Protein AF-A0A9X3JFE9-F1 (afdb_monomer_lite)

Radius of gyration: 25.6 Å; chains: 1; bounding box: 81×45×64 Å

InterPro domains:
  IPR018689 Immunity protein Imm33 domain [PF09951] (11-87)

Organism: NCBI:txid2999064

pLDDT: mean 71.19, std 22.58, range [22.12, 96.31]

Secondary structure (DSSP, 8-state):
---SSSS--EEEEEHHHHHS---EEEEEE---SSTTEEEEEEEETT--HHHHSSGGGEEEEEHHHHHHH-GGGGGTTTSPTT-EEEEEEETTEEEEEETTT-PBPPP-SSGGGS-TTSHHHHHH-TT-------S-------PPPPP------------------SSSTTSSTTSSS------TT------HHHHHHHHHHHHHHHHHHHHHHTTSSSS--HHHHHHHHHHHHHHHHHHHHHS---HHHHHHHHHHHHHHHH---HHHHHHHHHHHHHHTT-TT-HHHHHHHHHHHHHHHHHHTT-HHHHHHHHHHHHHHHH-

Structure (mmCIF, N/CA/C/O backbone):
data_AF-A0A9X3JFE9-F1
#
_entry.id   AF-A0A9X3JFE9-F1
#
loop_
_atom_site.group_PDB
_atom_site.id
_atom_site.type_symbol
_atom_site.label_atom_id
_atom_site.label_alt_id
_atom_site.label_comp_id
_atom_site.label_asym_id
_atom_site.label_entity_id
_atom_site.label_seq_id
_atom_site.pdbx_PDB_ins_code
_atom_site.Cartn_x
_atom_site.Cartn_y
_atom_site.Cartn_z
_atom_site.occupancy
_atom_site.B_iso_or_equiv
_atom_site.auth_seq_id
_atom_site.auth_comp_id
_atom_site.auth_asym_id
_atom_site.auth_atom_id
_atom_site.pdbx_PDB_model_num
ATOM 1 N N . MET A 1 1 ? 24.198 12.464 -9.943 1.00 39.88 1 MET A N 1
ATOM 2 C CA . MET A 1 1 ? 23.917 11.368 -10.889 1.00 39.88 1 MET A CA 1
ATOM 3 C C . MET A 1 1 ? 22.989 11.912 -11.959 1.00 39.88 1 MET A C 1
ATOM 5 O O . MET A 1 1 ? 22.135 12.716 -11.610 1.00 39.88 1 MET A O 1
ATOM 9 N N . GLU A 1 2 ? 23.208 11.582 -13.233 1.00 46.50 2 GLU A N 1
ATOM 10 C CA . GLU A 1 2 ? 22.216 11.855 -14.287 1.00 46.50 2 GLU A CA 1
ATOM 11 C C . GLU A 1 2 ? 21.021 10.912 -14.084 1.00 46.50 2 GLU A C 1
ATOM 13 O O . GLU A 1 2 ? 21.218 9.723 -13.844 1.00 46.50 2 GLU A O 1
ATOM 18 N N . GLU A 1 3 ? 19.795 11.436 -14.132 1.00 51.34 3 GLU A N 1
ATOM 19 C CA . GLU A 1 3 ? 18.574 10.627 -14.028 1.00 51.34 3 GLU A CA 1
ATOM 20 C C . GLU A 1 3 ? 18.377 9.801 -15.311 1.00 51.34 3 GLU A C 1
ATOM 22 O O . GLU A 1 3 ? 18.276 10.363 -16.402 1.00 51.34 3 GLU A O 1
ATOM 27 N N . LEU A 1 4 ? 18.303 8.468 -15.187 1.00 66.00 4 LEU A N 1
ATOM 28 C CA . LEU A 1 4 ? 18.052 7.545 -16.310 1.00 66.00 4 LEU A CA 1
ATOM 29 C C . LEU A 1 4 ? 16.647 7.724 -16.905 1.00 66.00 4 LEU A C 1
ATOM 31 O O . LEU A 1 4 ? 16.459 7.606 -18.115 1.00 66.00 4 LEU A O 1
ATOM 35 N N . ILE A 1 5 ? 15.664 8.014 -16.050 1.00 72.25 5 ILE A N 1
ATOM 36 C CA . ILE A 1 5 ? 14.271 8.288 -16.406 1.00 72.25 5 ILE A CA 1
ATOM 37 C C . ILE A 1 5 ? 13.815 9.484 -15.561 1.00 72.25 5 ILE A C 1
ATOM 39 O O . ILE A 1 5 ? 13.916 9.403 -14.339 1.00 72.25 5 ILE A O 1
ATOM 43 N N . PRO A 1 6 ? 13.311 10.580 -16.158 1.00 66.94 6 PRO A N 1
ATOM 44 C CA . PRO A 1 6 ? 12.843 11.730 -15.387 1.00 66.94 6 PRO A CA 1
ATOM 45 C C . PRO A 1 6 ? 11.607 11.377 -14.556 1.00 66.94 6 PRO A C 1
ATOM 47 O O . PRO A 1 6 ? 10.602 10.940 -15.118 1.00 66.94 6 PRO A O 1
ATOM 50 N N . ASN A 1 7 ? 11.661 11.616 -13.242 1.00 70.62 7 ASN A N 1
ATOM 51 C CA . ASN A 1 7 ? 10.567 11.355 -12.292 1.00 70.62 7 ASN A CA 1
ATOM 52 C C . ASN A 1 7 ? 9.924 9.958 -12.464 1.00 70.62 7 ASN A C 1
ATOM 54 O O . ASN A 1 7 ? 8.736 9.866 -12.785 1.00 70.62 7 ASN A O 1
ATOM 58 N N . PRO A 1 8 ? 10.671 8.860 -12.248 1.00 75.25 8 PRO A N 1
ATOM 59 C CA . PRO A 1 8 ? 10.186 7.504 -12.521 1.00 75.25 8 PRO A CA 1
ATOM 60 C C . PRO A 1 8 ? 9.101 7.038 -11.534 1.00 75.25 8 PRO A C 1
ATOM 62 O O . PRO A 1 8 ? 8.490 5.989 -11.727 1.00 75.25 8 PRO A O 1
ATOM 65 N N . GLY A 1 9 ? 8.859 7.811 -10.475 1.00 82.56 9 GLY A N 1
ATOM 66 C CA . GLY A 1 9 ? 7.990 7.434 -9.371 1.00 82.56 9 GLY A CA 1
ATOM 67 C C . GLY A 1 9 ? 8.669 6.455 -8.415 1.00 82.56 9 GLY A C 1
ATOM 68 O O . GLY A 1 9 ? 9.891 6.309 -8.379 1.00 82.56 9 GLY A O 1
ATOM 69 N N . ASN A 1 10 ? 7.839 5.792 -7.630 1.00 85.12 10 ASN A N 1
ATOM 70 C CA . ASN A 1 10 ? 8.195 4.842 -6.599 1.00 85.12 10 ASN A CA 1
ATOM 71 C C . ASN A 1 10 ? 7.812 3.422 -7.030 1.00 85.12 10 ASN A C 1
ATOM 73 O O . ASN A 1 10 ? 7.039 3.211 -7.969 1.00 85.12 10 ASN A O 1
ATOM 77 N N . CYS A 1 11 ? 8.351 2.433 -6.339 1.00 89.00 11 CYS A N 1
ATOM 78 C CA . CYS A 1 11 ? 8.035 1.021 -6.517 1.00 89.00 11 CYS A CA 1
ATOM 79 C C . CYS A 1 11 ? 8.059 0.319 -5.159 1.00 89.00 11 CYS A C 1
ATOM 81 O O . CYS A 1 11 ? 8.605 0.865 -4.201 1.00 89.00 11 CYS A O 1
ATOM 83 N N . LEU A 1 12 ? 7.505 -0.893 -5.076 1.00 88.88 12 LEU A N 1
ATOM 84 C CA . LEU A 1 12 ? 7.756 -1.745 -3.912 1.00 88.88 12 LEU A CA 1
ATOM 85 C C . LEU A 1 12 ? 8.926 -2.677 -4.214 1.00 88.88 12 LEU A C 1
ATOM 87 O O . LEU A 1 12 ? 8.902 -3.402 -5.204 1.00 88.88 12 LEU A O 1
ATOM 91 N N . ALA A 1 13 ? 9.914 -2.713 -3.337 1.00 90.12 13 ALA A N 1
ATOM 92 C CA . ALA A 1 13 ? 11.060 -3.604 -3.449 1.00 90.12 13 ALA A CA 1
ATOM 93 C C . ALA A 1 13 ? 11.250 -4.386 -2.155 1.00 90.12 13 ALA A C 1
ATOM 95 O O . ALA A 1 13 ? 10.970 -3.868 -1.072 1.00 90.12 13 ALA A O 1
ATOM 96 N N . SER A 1 14 ? 11.721 -5.628 -2.239 1.00 88.25 14 SER A N 1
ATOM 97 C CA . SER A 1 14 ? 11.989 -6.390 -1.025 1.00 88.25 14 SER A CA 1
ATOM 98 C C . SER A 1 14 ? 13.139 -5.782 -0.228 1.00 88.25 14 SER A C 1
ATOM 100 O O . SER A 1 14 ? 14.130 -5.303 -0.777 1.00 88.25 14 SER A O 1
ATOM 102 N N . ARG A 1 15 ? 13.055 -5.848 1.101 1.00 85.31 15 ARG A N 1
ATOM 103 C CA . ARG A 1 15 ? 14.128 -5.417 2.000 1.00 85.31 15 ARG A CA 1
ATOM 104 C C . ARG A 1 15 ? 15.432 -6.147 1.681 1.00 85.31 15 ARG A C 1
ATOM 106 O O . ARG A 1 15 ? 16.491 -5.543 1.736 1.00 85.31 15 ARG A O 1
ATOM 113 N N . LYS A 1 16 ? 15.361 -7.423 1.289 1.00 86.12 16 LYS A N 1
ATOM 114 C CA . LYS A 1 16 ? 16.541 -8.202 0.895 1.00 86.12 16 LYS A CA 1
ATOM 115 C C . LYS A 1 16 ? 17.239 -7.652 -0.342 1.00 86.12 16 LYS A C 1
ATOM 117 O O . LYS A 1 16 ? 18.460 -7.748 -0.432 1.00 86.12 16 LYS A O 1
ATOM 122 N N . LEU A 1 17 ? 16.482 -7.101 -1.290 1.00 88.25 17 LEU A N 1
ATOM 123 C CA . LEU A 1 17 ? 17.055 -6.421 -2.447 1.00 88.25 17 LEU A CA 1
ATOM 124 C C . LEU A 1 17 ? 17.793 -5.143 -2.022 1.00 88.25 17 LEU A C 1
ATOM 126 O O . LEU A 1 17 ? 18.845 -4.840 -2.569 1.00 88.25 17 LEU A O 1
ATOM 130 N N . LEU A 1 18 ? 17.256 -4.428 -1.032 1.00 85.44 18 LEU A N 1
ATOM 131 C CA . LEU A 1 18 ? 17.760 -3.122 -0.601 1.00 85.44 18 LEU A CA 1
ATOM 132 C C . LEU A 1 18 ? 18.918 -3.201 0.410 1.00 85.44 18 LEU A C 1
ATOM 134 O O . LEU A 1 18 ? 19.814 -2.366 0.374 1.00 85.44 18 LEU A O 1
ATOM 138 N N . GLU A 1 19 ? 18.902 -4.174 1.325 1.00 79.19 19 GLU A N 1
ATOM 139 C CA . GLU A 1 19 ? 19.768 -4.182 2.517 1.00 79.19 19 GLU A CA 1
ATOM 140 C C . GLU A 1 19 ? 20.765 -5.355 2.578 1.00 79.19 19 GLU A C 1
ATOM 142 O O . GLU A 1 19 ? 21.754 -5.267 3.302 1.00 79.19 19 GLU A O 1
ATOM 147 N N . GLU A 1 20 ? 20.540 -6.462 1.856 1.00 66.88 20 GLU A N 1
ATOM 148 C CA . GLU A 1 20 ? 21.296 -7.718 2.046 1.00 66.88 20 GLU A CA 1
ATOM 149 C C . GLU A 1 20 ? 22.220 -8.088 0.868 1.00 66.88 20 GLU A C 1
ATOM 151 O O . GLU A 1 20 ? 22.472 -9.274 0.647 1.00 66.88 20 GLU A O 1
ATOM 156 N N . ASP A 1 21 ? 22.709 -7.124 0.077 1.00 69.50 21 ASP A N 1
ATOM 157 C CA . ASP A 1 21 ? 23.426 -7.372 -1.194 1.00 69.50 21 ASP A CA 1
ATOM 158 C C . ASP A 1 21 ? 22.643 -8.327 -2.122 1.00 69.50 21 ASP A C 1
ATOM 160 O O . ASP A 1 21 ? 23.200 -9.249 -2.727 1.00 69.50 21 ASP A O 1
ATOM 164 N N . GLY A 1 22 ? 21.313 -8.227 -2.125 1.00 69.94 22 GLY A N 1
ATOM 165 C CA . GLY A 1 22 ? 20.453 -9.018 -2.998 1.00 69.94 22 GLY A CA 1
ATOM 166 C C . GLY A 1 22 ? 20.578 -8.588 -4.455 1.00 69.94 22 GLY A C 1
ATOM 167 O O . GLY A 1 22 ? 20.803 -7.414 -4.745 1.00 69.94 22 GLY A O 1
ATOM 168 N N . HIS A 1 23 ? 20.400 -9.524 -5.383 1.00 86.06 23 HIS A N 1
ATOM 169 C CA . HIS A 1 23 ? 20.280 -9.197 -6.803 1.00 86.06 23 HIS A CA 1
ATOM 170 C C . HIS A 1 23 ? 18.825 -9.305 -7.231 1.00 86.06 23 HIS A C 1
ATOM 172 O O . HIS A 1 23 ? 18.100 -10.154 -6.725 1.00 86.06 23 HIS A O 1
ATOM 178 N N . ILE A 1 24 ? 18.389 -8.469 -8.177 1.00 90.44 24 ILE A N 1
ATOM 179 C CA . ILE A 1 24 ? 17.041 -8.605 -8.740 1.00 90.44 24 ILE A CA 1
ATOM 180 C C . ILE A 1 24 ? 16.903 -10.010 -9.325 1.00 90.44 24 ILE A C 1
ATOM 182 O O . ILE A 1 24 ? 17.741 -10.434 -10.115 1.00 90.44 24 ILE A O 1
ATOM 186 N N . LEU A 1 25 ? 15.834 -10.706 -8.949 1.00 85.19 25 LEU A N 1
ATOM 187 C CA . LEU A 1 25 ? 15.426 -11.970 -9.561 1.00 85.19 25 LEU A CA 1
ATOM 188 C C . LEU A 1 25 ? 14.097 -11.819 -10.286 1.00 85.19 25 LEU A C 1
ATOM 190 O O . LEU A 1 25 ? 13.918 -12.390 -11.356 1.00 85.19 25 LEU A O 1
ATOM 194 N N . TRP A 1 26 ? 13.170 -11.055 -9.716 1.00 87.75 26 TRP A N 1
ATOM 195 C CA . TRP A 1 26 ? 11.808 -10.955 -10.221 1.00 87.75 26 TRP A CA 1
ATOM 196 C C . TRP A 1 26 ? 11.377 -9.493 -10.258 1.00 87.75 26 TRP A C 1
ATOM 198 O O . TRP A 1 26 ? 11.525 -8.775 -9.269 1.00 87.75 26 TRP A O 1
ATOM 208 N N . ALA A 1 27 ? 10.848 -9.061 -11.399 1.00 94.25 27 ALA A N 1
ATOM 209 C CA . ALA A 1 27 ? 10.200 -7.775 -11.577 1.00 94.25 27 ALA A CA 1
ATOM 210 C C . ALA A 1 27 ? 8.815 -7.968 -12.201 1.00 94.25 27 ALA A C 1
ATOM 212 O O . ALA A 1 27 ? 8.707 -8.536 -13.285 1.00 94.25 27 ALA A O 1
ATOM 213 N N . TRP A 1 28 ? 7.760 -7.456 -11.571 1.00 93.50 28 TRP A N 1
ATOM 214 C CA . TRP A 1 28 ? 6.430 -7.420 -12.188 1.00 93.50 28 TRP A CA 1
ATOM 215 C C . TRP A 1 28 ? 5.790 -6.049 -12.033 1.00 93.50 28 TRP A C 1
ATOM 217 O O . TRP A 1 28 ? 6.170 -5.253 -11.170 1.00 93.50 28 TRP A O 1
ATOM 227 N N . ARG A 1 29 ? 4.821 -5.762 -12.901 1.00 92.88 29 ARG A N 1
ATOM 228 C CA . ARG A 1 29 ? 4.089 -4.502 -12.911 1.00 92.88 29 ARG A CA 1
ATOM 229 C C . ARG A 1 29 ? 2.613 -4.744 -12.674 1.00 92.88 29 ARG A C 1
ATOM 231 O O . ARG A 1 29 ? 1.909 -5.271 -13.532 1.00 92.88 29 ARG A O 1
ATOM 238 N N . GLU A 1 30 ? 2.124 -4.287 -11.535 1.00 81.19 30 GLU A N 1
ATOM 239 C CA . GLU A 1 30 ? 0.705 -4.297 -11.202 1.00 81.19 30 GLU A CA 1
ATOM 240 C C . GLU A 1 30 ? 0.088 -2.906 -11.357 1.00 81.19 30 GLU A C 1
ATOM 242 O O . GLU A 1 30 ? 0.750 -1.931 -11.726 1.00 81.19 30 GLU A O 1
ATOM 247 N N . LYS A 1 31 ? -1.222 -2.813 -11.124 1.00 75.31 31 LYS A N 1
ATOM 248 C CA . LYS A 1 31 ? -1.900 -1.521 -11.103 1.00 75.31 31 LYS A CA 1
ATOM 249 C C . LYS A 1 31 ? -1.289 -0.673 -9.974 1.00 75.31 31 LYS A C 1
ATOM 251 O O . LYS A 1 31 ? -1.287 -1.145 -8.838 1.00 75.31 31 LYS A O 1
ATOM 256 N N . PRO A 1 32 ? -0.809 0.552 -10.259 1.00 69.38 32 PRO A N 1
ATOM 257 C CA . PRO A 1 32 ? -0.332 1.468 -9.233 1.00 69.38 32 PRO A CA 1
ATOM 258 C C . PRO A 1 32 ? -1.294 1.594 -8.054 1.00 69.38 32 PRO A C 1
ATOM 260 O O . PRO A 1 32 ? -2.500 1.762 -8.254 1.00 69.38 32 PRO A O 1
ATOM 263 N N . LEU A 1 33 ? -0.752 1.548 -6.839 1.00 58.66 33 LEU A N 1
ATOM 264 C CA . LEU A 1 33 ? -1.509 1.737 -5.601 1.00 58.66 33 LEU A CA 1
ATOM 265 C C . LEU A 1 33 ? -1.795 3.220 -5.326 1.00 58.66 33 LEU A C 1
ATOM 267 O O . LEU A 1 33 ? -2.793 3.543 -4.689 1.00 58.66 33 LEU A O 1
ATOM 271 N N . MET A 1 34 ? -0.934 4.109 -5.828 1.00 55.84 34 MET A N 1
ATOM 272 C CA . MET A 1 34 ? -0.981 5.563 -5.641 1.00 55.84 34 MET A CA 1
ATOM 273 C C . MET A 1 34 ? -0.360 6.284 -6.851 1.00 55.84 34 MET A C 1
ATOM 275 O O . MET A 1 34 ? 0.377 5.655 -7.607 1.00 55.84 34 MET A O 1
ATOM 279 N N . PRO A 1 35 ? -0.598 7.593 -7.066 1.00 60.00 35 PRO A N 1
ATOM 280 C CA . PRO A 1 35 ? -0.051 8.318 -8.221 1.00 60.00 35 PRO A CA 1
ATOM 281 C C . PRO A 1 35 ? 1.477 8.329 -8.304 1.00 60.00 35 PRO A C 1
ATOM 283 O O . PRO A 1 35 ? 2.032 8.422 -9.395 1.00 60.00 35 PRO A O 1
ATOM 286 N N . SER A 1 36 ? 2.152 8.265 -7.153 1.00 66.94 36 SER A N 1
ATOM 287 C CA . SER A 1 36 ? 3.609 8.176 -7.100 1.00 66.94 36 SER A CA 1
ATOM 288 C C . SER A 1 36 ? 4.111 6.757 -7.356 1.00 66.94 36 SER A C 1
ATOM 290 O O . SER A 1 36 ? 5.275 6.601 -7.687 1.00 66.94 36 SER A O 1
ATOM 292 N N . ASP A 1 37 ? 3.266 5.731 -7.243 1.00 75.06 37 ASP A N 1
ATOM 293 C CA . ASP A 1 37 ? 3.625 4.345 -7.513 1.00 75.06 37 ASP A CA 1
ATOM 294 C C . ASP A 1 37 ? 3.630 4.097 -9.027 1.00 75.06 37 ASP A C 1
ATOM 296 O O . ASP A 1 37 ? 2.656 4.313 -9.742 1.00 75.06 37 ASP A O 1
ATOM 300 N N . SER A 1 38 ? 4.753 3.619 -9.535 1.00 81.88 38 SER A N 1
ATOM 301 C CA . SER A 1 38 ? 4.917 3.238 -10.937 1.00 81.88 38 SER A CA 1
ATOM 302 C C . SER A 1 38 ? 4.179 1.941 -11.296 1.00 81.88 38 SER A C 1
ATOM 304 O O . SER A 1 38 ? 4.023 1.623 -12.483 1.00 81.88 38 SER A O 1
ATOM 306 N N . GLY A 1 39 ? 3.746 1.184 -10.283 1.00 84.69 39 GLY A N 1
ATOM 307 C CA . GLY A 1 39 ? 3.208 -0.167 -10.382 1.00 84.69 39 GLY A CA 1
ATOM 308 C C . GLY A 1 39 ? 4.287 -1.250 -10.371 1.00 84.69 39 GLY A C 1
ATOM 309 O O . GLY A 1 39 ? 3.948 -2.428 -10.316 1.00 84.69 39 GLY A O 1
ATOM 310 N N . TRP A 1 40 ? 5.574 -0.887 -10.419 1.00 95.50 40 TRP A N 1
ATOM 311 C CA . TRP A 1 40 ? 6.668 -1.858 -10.413 1.00 95.50 40 TRP A CA 1
ATOM 312 C C . TRP A 1 40 ? 6.897 -2.467 -9.035 1.00 95.50 40 TRP A C 1
ATOM 314 O O . TRP A 1 40 ? 6.794 -1.796 -8.002 1.00 95.50 40 TRP A O 1
ATOM 324 N N . ARG A 1 41 ? 7.232 -3.752 -9.039 1.00 93.62 41 ARG A N 1
ATOM 325 C CA . ARG A 1 41 ? 7.546 -4.559 -7.868 1.00 93.62 41 ARG A CA 1
ATOM 326 C C . ARG A 1 41 ? 8.820 -5.342 -8.129 1.00 93.62 41 ARG A C 1
ATOM 328 O O . ARG A 1 41 ? 8.970 -5.872 -9.226 1.00 93.62 41 ARG A O 1
ATOM 335 N N . PHE A 1 42 ? 9.705 -5.421 -7.140 1.00 93.19 42 PHE A N 1
ATOM 336 C CA . PHE A 1 42 ? 10.994 -6.096 -7.278 1.00 93.19 42 PHE A CA 1
ATOM 337 C C . PHE A 1 42 ? 11.272 -7.033 -6.106 1.00 93.19 42 PHE A C 1
ATOM 339 O O . PHE A 1 42 ? 11.143 -6.640 -4.945 1.00 93.19 42 PHE A O 1
ATOM 346 N N . LEU A 1 43 ? 11.702 -8.254 -6.417 1.00 88.25 43 LEU A N 1
ATOM 347 C CA . LEU A 1 43 ? 12.196 -9.225 -5.444 1.00 88.25 43 LEU A CA 1
ATOM 348 C C . LEU A 1 43 ? 13.647 -9.598 -5.729 1.00 88.25 43 LEU A C 1
ATOM 350 O O . LEU A 1 43 ? 14.123 -9.563 -6.869 1.00 88.25 43 LEU A O 1
ATOM 354 N N . SER A 1 44 ? 14.318 -9.982 -4.654 1.00 89.00 44 SER A N 1
ATOM 355 C CA . SER A 1 44 ? 15.693 -10.449 -4.624 1.00 89.00 44 SER A CA 1
ATOM 356 C C . SER A 1 44 ? 15.785 -11.943 -4.940 1.00 89.00 44 SER A C 1
ATOM 358 O O . SER A 1 44 ? 14.875 -12.714 -4.647 1.00 89.00 44 SER A O 1
ATOM 360 N N . ASP A 1 45 ? 16.927 -12.386 -5.451 1.00 79.69 45 ASP A N 1
ATOM 361 C CA . ASP A 1 45 ? 17.303 -13.799 -5.567 1.00 79.69 45 ASP A CA 1
ATOM 362 C C . ASP A 1 45 ? 17.416 -14.521 -4.216 1.00 79.69 45 ASP A C 1
ATOM 364 O O . ASP A 1 45 ? 17.348 -15.748 -4.138 1.00 79.69 45 ASP A O 1
ATOM 368 N N . LYS A 1 46 ? 17.551 -13.754 -3.134 1.00 81.19 46 LYS A N 1
ATOM 369 C CA . LYS A 1 46 ? 17.543 -14.244 -1.751 1.00 81.19 46 LYS A CA 1
ATOM 370 C C . LYS A 1 46 ? 16.136 -14.359 -1.173 1.00 81.19 46 LYS A C 1
ATOM 372 O O . LYS A 1 46 ? 15.982 -14.814 -0.031 1.00 81.19 46 LYS A O 1
ATOM 377 N N . ASP A 1 47 ? 15.116 -13.910 -1.899 1.00 77.31 47 ASP A N 1
ATOM 378 C CA . ASP A 1 47 ? 13.736 -14.073 -1.481 1.00 77.31 47 ASP A CA 1
ATOM 379 C C . ASP A 1 47 ? 13.244 -15.509 -1.705 1.00 77.31 47 ASP A C 1
ATOM 381 O O . ASP A 1 47 ? 13.592 -16.194 -2.658 1.00 77.31 47 ASP A O 1
ATOM 385 N N . THR A 1 48 ? 12.436 -15.983 -0.767 1.00 65.12 48 THR A N 1
ATOM 386 C CA . THR A 1 48 ? 11.785 -17.295 -0.767 1.00 65.12 48 THR A CA 1
ATOM 387 C C . THR A 1 48 ? 10.321 -17.088 -0.419 1.00 65.12 48 THR A C 1
ATOM 389 O O . THR A 1 48 ? 9.987 -16.086 0.212 1.00 65.12 48 THR A O 1
ATOM 392 N N . ASP A 1 49 ? 9.450 -18.051 -0.708 1.00 56.38 49 ASP A N 1
ATOM 393 C CA . ASP A 1 49 ? 8.025 -17.957 -0.348 1.00 56.38 49 ASP A CA 1
ATOM 394 C C . ASP A 1 49 ? 7.811 -17.678 1.154 1.00 56.38 49 ASP A C 1
ATOM 396 O O . ASP A 1 49 ? 6.924 -16.924 1.549 1.00 56.38 49 ASP A O 1
ATOM 400 N N . LEU A 1 50 ? 8.698 -18.201 2.012 1.00 46.72 50 LEU A N 1
ATOM 401 C CA . LEU A 1 50 ? 8.703 -17.951 3.459 1.00 46.72 50 LEU A CA 1
ATOM 402 C C . LEU A 1 50 ? 9.201 -16.548 3.839 1.00 46.72 50 LEU A C 1
ATOM 404 O O . LEU A 1 50 ? 8.982 -16.094 4.966 1.00 46.72 50 LEU A O 1
ATOM 408 N N . THR A 1 51 ? 9.901 -15.867 2.928 1.00 49.84 51 THR A N 1
ATOM 409 C CA . THR A 1 51 ? 10.412 -14.510 3.123 1.00 49.84 51 THR A CA 1
ATOM 410 C C . THR A 1 51 ? 9.723 -13.409 2.343 1.00 49.84 51 THR A C 1
ATOM 412 O O . THR A 1 51 ? 9.998 -12.255 2.644 1.00 49.84 51 THR A O 1
ATOM 415 N N . ILE A 1 52 ? 8.805 -13.738 1.442 1.00 53.16 52 ILE A N 1
ATOM 416 C CA . ILE A 1 52 ? 8.011 -12.770 0.671 1.00 53.16 52 ILE A CA 1
ATOM 417 C C . ILE A 1 52 ? 6.683 -12.432 1.391 1.00 53.16 52 ILE A C 1
ATOM 419 O O . ILE A 1 52 ? 6.047 -11.430 1.082 1.00 53.16 52 ILE A O 1
ATOM 423 N N . LEU A 1 53 ? 6.275 -13.223 2.398 1.00 48.03 53 LEU A N 1
ATOM 424 C CA . LEU A 1 53 ? 4.922 -13.183 2.985 1.00 48.03 53 LEU A CA 1
ATOM 425 C C . LEU A 1 53 ? 4.761 -12.536 4.386 1.00 48.03 53 LEU A C 1
ATOM 427 O O . LEU A 1 53 ? 3.872 -12.919 5.146 1.00 48.03 53 LEU A O 1
ATOM 431 N N . PRO A 1 54 ? 5.582 -11.547 4.777 1.00 46.38 54 PRO A N 1
ATOM 432 C CA . PRO A 1 54 ? 5.036 -10.414 5.548 1.00 46.38 54 PRO A CA 1
ATOM 433 C C . PRO A 1 54 ? 5.156 -9.071 4.825 1.00 46.38 54 PRO A C 1
ATOM 435 O O . PRO A 1 54 ? 6.190 -8.754 4.240 1.00 46.38 54 PRO A O 1
ATOM 438 N N . GLU A 1 55 ? 4.152 -8.217 5.019 1.00 46.88 55 GLU A N 1
ATOM 439 C CA . GLU A 1 55 ? 4.141 -6.803 4.623 1.00 46.88 55 GLU A CA 1
ATOM 440 C C . GLU A 1 55 ? 5.336 -5.983 5.130 1.00 46.88 55 GLU A C 1
ATOM 442 O O . GLU A 1 55 ? 5.691 -4.965 4.546 1.00 46.88 55 GLU A O 1
ATOM 447 N N . GLU A 1 56 ? 5.986 -6.450 6.193 1.00 48.56 56 GLU A N 1
ATOM 448 C CA . GLU A 1 56 ? 7.182 -5.837 6.762 1.00 48.56 56 GLU A CA 1
ATOM 449 C C . GLU A 1 56 ? 8.417 -5.963 5.869 1.00 48.56 56 GLU A C 1
ATOM 451 O O . GLU A 1 56 ? 9.458 -5.429 6.240 1.00 48.56 56 GLU A O 1
ATOM 456 N N . ARG A 1 57 ? 8.359 -6.685 4.743 1.00 68.62 57 ARG A N 1
ATOM 457 C CA . ARG A 1 57 ? 9.537 -6.994 3.916 1.00 68.62 57 ARG A CA 1
ATOM 458 C C . ARG A 1 57 ? 9.519 -6.372 2.530 1.00 68.62 57 ARG A C 1
ATOM 460 O O . ARG A 1 57 ? 10.514 -6.527 1.841 1.00 68.62 57 ARG A O 1
ATOM 467 N N . MET A 1 58 ? 8.467 -5.651 2.146 1.00 78.94 58 MET A N 1
ATOM 468 C CA . MET A 1 58 ? 8.435 -4.841 0.924 1.00 78.94 58 MET A CA 1
ATOM 469 C C . MET A 1 58 ? 8.416 -3.362 1.309 1.00 78.94 58 MET A C 1
ATOM 471 O O . MET A 1 58 ? 7.599 -2.941 2.125 1.00 78.94 58 MET A O 1
ATOM 475 N N . LEU A 1 59 ? 9.315 -2.572 0.736 1.00 83.50 59 LEU A N 1
ATOM 476 C CA . LEU A 1 59 ? 9.484 -1.154 1.023 1.00 83.50 59 LEU A CA 1
ATOM 477 C C . LEU A 1 59 ? 9.130 -0.337 -0.213 1.00 83.50 59 LEU A C 1
ATOM 479 O O . LEU A 1 59 ? 9.537 -0.679 -1.321 1.00 83.50 59 LEU A O 1
ATOM 483 N N . MET A 1 60 ? 8.374 0.742 -0.010 1.00 80.88 60 MET A N 1
ATOM 484 C CA . MET A 1 60 ? 8.181 1.751 -1.045 1.00 80.88 60 MET A CA 1
ATOM 485 C C . MET A 1 60 ? 9.459 2.578 -1.149 1.00 80.88 60 MET A C 1
ATOM 487 O O . MET A 1 60 ? 9.826 3.252 -0.188 1.00 80.88 60 MET A O 1
ATOM 491 N N . VAL A 1 61 ? 10.114 2.517 -2.300 1.00 84.75 61 VAL A N 1
ATOM 492 C CA . VAL A 1 61 ? 11.375 3.216 -2.574 1.00 84.75 61 VAL A CA 1
ATOM 493 C C . VAL A 1 61 ? 11.308 3.926 -3.912 1.00 84.75 61 VAL A C 1
ATOM 495 O O . VAL A 1 61 ? 10.488 3.582 -4.772 1.00 84.75 61 VAL A O 1
ATOM 498 N N . SER A 1 62 ? 12.181 4.911 -4.102 1.00 86.44 62 SER A N 1
ATOM 499 C CA . SER A 1 62 ? 12.318 5.558 -5.401 1.00 86.44 62 SER A CA 1
ATOM 500 C C . SER A 1 62 ? 12.807 4.544 -6.431 1.00 86.44 62 SER A C 1
ATOM 502 O O . SER A 1 62 ? 13.743 3.788 -6.174 1.00 86.44 62 SER A O 1
ATOM 504 N N . LEU A 1 63 ? 12.237 4.549 -7.638 1.00 88.00 63 LEU A N 1
ATOM 505 C CA . LEU A 1 63 ? 12.758 3.718 -8.730 1.00 88.00 63 LEU A CA 1
ATOM 506 C C . LEU A 1 63 ? 14.217 4.046 -9.073 1.00 88.00 63 LEU A C 1
ATOM 508 O O . LEU A 1 63 ? 14.925 3.180 -9.578 1.00 88.00 63 LEU A O 1
ATOM 512 N N . ASN A 1 64 ? 14.684 5.259 -8.756 1.00 86.44 64 ASN A N 1
ATOM 513 C CA . ASN A 1 64 ? 16.095 5.611 -8.898 1.00 86.44 64 ASN A CA 1
ATOM 514 C C . ASN A 1 64 ? 17.002 4.736 -8.021 1.00 86.44 64 ASN A C 1
ATOM 516 O O . ASN A 1 64 ? 18.069 4.351 -8.484 1.00 86.44 64 ASN A O 1
ATOM 520 N N . GLU A 1 65 ? 16.568 4.350 -6.817 1.00 87.19 65 GLU A N 1
ATOM 521 C CA . GLU A 1 65 ? 17.332 3.433 -5.955 1.00 87.19 65 GLU A CA 1
ATOM 522 C C . GLU A 1 65 ? 17.459 2.051 -6.609 1.00 87.19 65 GLU A C 1
ATOM 524 O O . GLU A 1 65 ? 18.516 1.427 -6.581 1.00 87.19 65 GLU A O 1
ATOM 529 N N . ILE A 1 66 ? 16.409 1.596 -7.296 1.00 93.50 66 ILE A N 1
ATOM 530 C CA . ILE A 1 66 ? 16.452 0.338 -8.047 1.00 93.50 66 ILE A CA 1
ATOM 531 C C . ILE A 1 66 ? 17.359 0.449 -9.275 1.00 93.50 66 ILE A C 1
ATOM 533 O O . ILE A 1 66 ? 18.081 -0.497 -9.583 1.00 93.50 66 ILE A O 1
ATOM 537 N N . PHE A 1 67 ? 17.374 1.595 -9.960 1.00 90.62 67 PHE A N 1
ATOM 538 C CA . PHE A 1 67 ? 18.300 1.830 -11.071 1.00 90.62 67 PHE A CA 1
ATOM 539 C C . PHE A 1 67 ? 19.764 1.859 -10.624 1.00 90.62 67 PHE A C 1
ATOM 541 O O . PHE A 1 67 ? 20.637 1.472 -11.398 1.00 90.62 67 PHE A O 1
ATOM 548 N N . GLU A 1 68 ? 20.037 2.304 -9.397 1.00 89.00 68 GLU A N 1
ATOM 549 C CA . GLU A 1 68 ? 21.373 2.239 -8.799 1.00 89.00 68 GLU A CA 1
ATOM 550 C C . GLU A 1 68 ? 21.791 0.791 -8.500 1.00 89.00 68 GLU A C 1
ATOM 552 O O . GLU A 1 68 ? 22.948 0.437 -8.732 1.00 89.00 68 GLU A O 1
ATOM 557 N N . ILE A 1 69 ? 20.854 -0.060 -8.060 1.00 89.62 69 ILE A N 1
ATOM 558 C CA . ILE A 1 69 ? 21.094 -1.494 -7.819 1.00 89.62 69 ILE A CA 1
ATOM 559 C C . ILE A 1 69 ? 21.300 -2.259 -9.136 1.00 89.62 69 ILE A C 1
ATOM 561 O O . ILE A 1 69 ? 22.258 -3.021 -9.272 1.00 89.62 69 ILE A O 1
ATOM 565 N N . GLU A 1 70 ? 20.413 -2.074 -10.118 1.00 91.50 70 GLU A N 1
ATOM 566 C CA . GLU A 1 70 ? 20.499 -2.720 -11.431 1.00 91.50 70 GLU A CA 1
ATOM 567 C C . GLU A 1 70 ? 19.975 -1.793 -12.550 1.00 91.50 70 GLU A C 1
ATOM 569 O O . GLU A 1 70 ? 18.765 -1.709 -12.797 1.00 91.50 70 GLU A O 1
ATOM 574 N N . PRO A 1 71 ? 20.879 -1.125 -13.296 1.00 91.12 71 PRO A N 1
ATOM 575 C CA . PRO A 1 71 ? 20.510 -0.171 -14.344 1.00 91.12 71 PRO A CA 1
ATOM 576 C C . PRO A 1 71 ? 19.658 -0.754 -15.479 1.00 91.12 71 PRO A C 1
ATOM 578 O O . PRO A 1 71 ? 18.941 -0.007 -16.150 1.00 91.12 71 PRO A O 1
ATOM 581 N N . MET A 1 72 ? 19.697 -2.074 -15.715 1.00 91.62 72 MET A N 1
ATOM 582 C CA . MET A 1 72 ? 18.899 -2.711 -16.771 1.00 91.62 72 MET A CA 1
ATOM 583 C C . MET A 1 72 ? 17.385 -2.575 -16.541 1.00 91.62 72 MET A C 1
ATOM 585 O O . MET A 1 72 ? 16.616 -2.641 -17.504 1.00 91.62 72 MET A O 1
ATOM 589 N N . VAL A 1 73 ? 16.950 -2.306 -15.303 1.00 94.56 73 VAL A N 1
ATOM 590 C CA . VAL A 1 73 ? 15.540 -2.050 -14.965 1.00 94.56 73 VAL A CA 1
ATOM 591 C C . VAL A 1 73 ? 14.969 -0.858 -15.743 1.00 94.56 73 VAL A C 1
ATOM 593 O O . VAL A 1 73 ? 13.799 -0.875 -16.131 1.00 94.56 73 VAL A O 1
ATOM 596 N N . ALA A 1 74 ? 15.789 0.143 -16.078 1.00 91.94 74 ALA A N 1
ATOM 597 C CA . ALA A 1 74 ? 15.351 1.269 -16.906 1.00 91.94 74 ALA A CA 1
ATOM 598 C C . ALA A 1 74 ? 14.821 0.814 -18.282 1.00 91.94 74 ALA A C 1
ATOM 600 O O . ALA A 1 74 ? 13.907 1.426 -18.833 1.00 91.94 74 ALA A O 1
ATOM 601 N N . GLY A 1 75 ? 15.346 -0.297 -18.813 1.00 92.44 75 GLY A N 1
ATOM 602 C CA . GLY A 1 75 ? 14.924 -0.871 -20.088 1.00 92.44 75 GLY A CA 1
ATOM 603 C C . GLY A 1 75 ? 13.581 -1.604 -20.044 1.00 92.44 75 GLY A C 1
ATOM 604 O O . GLY A 1 75 ? 12.976 -1.815 -21.092 1.00 92.44 75 GLY A O 1
ATOM 605 N N . ILE A 1 76 ? 13.086 -1.978 -18.862 1.00 94.75 76 ILE A N 1
ATOM 606 C CA . ILE A 1 76 ? 11.750 -2.577 -18.713 1.00 94.75 76 ILE A CA 1
ATOM 607 C C . ILE A 1 76 ? 10.707 -1.573 -18.225 1.00 94.75 76 ILE A C 1
ATOM 609 O O . ILE A 1 76 ? 9.521 -1.824 -18.391 1.00 94.75 76 ILE A O 1
ATOM 613 N N . TYR A 1 77 ? 11.109 -0.408 -17.707 1.00 93.31 77 TYR A N 1
ATOM 614 C CA . TYR A 1 77 ? 10.219 0.575 -17.074 1.00 93.31 77 TYR A CA 1
ATOM 615 C C . TYR A 1 77 ? 8.956 0.924 -17.882 1.00 93.31 77 TYR A C 1
ATOM 617 O O . TYR A 1 77 ? 7.874 1.108 -17.315 1.00 93.31 77 TYR A O 1
ATOM 625 N N . TRP A 1 78 ? 9.081 1.015 -19.207 1.00 87.25 78 TRP A N 1
ATOM 626 C CA . TRP A 1 78 ? 7.993 1.421 -20.097 1.00 87.25 78 TRP A CA 1
ATOM 627 C C . TRP A 1 78 ? 6.963 0.316 -20.372 1.00 87.25 78 TRP A C 1
ATOM 629 O O . TRP A 1 78 ? 5.884 0.618 -20.879 1.00 87.25 78 TRP A O 1
ATOM 639 N N . TYR A 1 79 ? 7.245 -0.940 -20.014 1.00 91.94 79 TYR A N 1
ATOM 640 C CA . TYR A 1 79 ? 6.335 -2.061 -20.253 1.00 91.94 79 TYR A CA 1
ATOM 641 C C . TYR A 1 79 ? 4.993 -1.902 -19.523 1.00 91.94 79 TYR A C 1
ATOM 643 O O . TYR A 1 79 ? 4.954 -1.357 -18.420 1.00 91.94 79 TYR A O 1
ATOM 651 N N . PRO A 1 80 ? 3.877 -2.355 -20.117 1.00 87.25 80 PRO A N 1
ATOM 652 C CA . PRO A 1 80 ? 2.542 -2.122 -19.573 1.00 87.25 80 PRO A CA 1
ATOM 653 C C . PRO A 1 80 ? 2.286 -2.859 -18.248 1.00 87.25 80 PRO A C 1
ATOM 655 O O . PRO A 1 80 ? 3.008 -3.775 -17.860 1.00 87.25 80 PRO A O 1
ATOM 658 N N . ILE A 1 81 ? 1.213 -2.457 -17.559 1.00 84.81 81 ILE A N 1
ATOM 659 C CA . ILE A 1 81 ? 0.664 -3.207 -16.419 1.00 84.81 81 ILE A CA 1
ATOM 660 C C . ILE A 1 81 ? 0.344 -4.639 -16.872 1.00 84.81 81 ILE A C 1
ATOM 662 O O . ILE A 1 81 ? -0.193 -4.836 -17.963 1.00 84.81 81 ILE A O 1
ATOM 666 N N . GLY A 1 82 ? 0.660 -5.613 -16.022 1.00 81.69 82 GLY A N 1
ATOM 667 C CA . GLY A 1 82 ? 0.618 -7.041 -16.328 1.00 81.69 82 GLY A CA 1
ATOM 668 C C . GLY A 1 82 ? 1.969 -7.610 -16.764 1.00 81.69 82 GLY A C 1
ATOM 669 O O . GLY A 1 82 ? 2.055 -8.806 -17.009 1.00 81.69 82 GLY A O 1
ATOM 670 N N . ALA A 1 83 ? 3.016 -6.783 -16.870 1.00 91.81 83 ALA A N 1
ATOM 671 C CA . ALA A 1 83 ? 4.371 -7.264 -17.109 1.00 91.81 83 ALA A CA 1
ATOM 672 C C . ALA A 1 83 ? 4.849 -8.153 -15.958 1.00 91.81 83 ALA A C 1
ATOM 674 O O . ALA A 1 83 ? 4.666 -7.799 -14.796 1.00 91.81 83 ALA A O 1
ATOM 675 N N . ASP A 1 84 ? 5.479 -9.274 -16.292 1.00 89.75 84 ASP A N 1
ATOM 676 C CA . ASP A 1 84 ? 5.945 -10.270 -15.334 1.00 89.75 84 ASP A CA 1
ATOM 677 C C . ASP A 1 84 ? 7.250 -10.906 -15.840 1.00 89.75 84 ASP A C 1
ATOM 679 O O . ASP A 1 84 ? 7.251 -11.660 -16.819 1.00 89.75 84 ASP A O 1
ATOM 683 N N . PHE A 1 85 ? 8.377 -10.543 -15.220 1.00 92.62 85 PHE A N 1
ATOM 684 C CA . PHE A 1 85 ? 9.719 -10.830 -15.722 1.00 92.62 85 PHE A CA 1
ATOM 685 C C . PHE A 1 85 ? 10.633 -11.446 -14.671 1.00 92.62 85 PHE A C 1
ATOM 687 O O . PHE A 1 85 ? 10.731 -10.953 -13.550 1.00 92.62 85 PHE A O 1
ATOM 694 N N . GLN A 1 86 ? 11.431 -12.426 -15.082 1.00 84.62 86 GLN A N 1
ATOM 695 C CA . GLN A 1 86 ? 12.594 -12.863 -14.315 1.00 84.62 86 GLN A CA 1
ATOM 696 C C . GLN A 1 86 ? 13.864 -12.192 -14.840 1.00 84.62 86 GLN A C 1
ATOM 698 O O . GLN A 1 86 ? 14.015 -11.960 -16.042 1.00 84.62 86 GLN A O 1
ATOM 703 N N . PHE A 1 87 ? 14.794 -11.890 -13.942 1.00 88.56 87 PHE A N 1
ATOM 704 C CA . PHE A 1 87 ? 16.109 -11.369 -14.276 1.00 88.56 87 PHE A CA 1
ATOM 705 C C . PHE A 1 87 ? 17.141 -12.491 -14.242 1.00 88.56 87 PHE A C 1
ATOM 707 O O . PHE A 1 87 ? 17.367 -13.134 -13.219 1.00 88.56 87 PHE A O 1
ATOM 714 N N . PHE A 1 88 ? 17.794 -12.711 -15.376 1.00 78.06 88 PHE A N 1
ATOM 715 C CA . PHE A 1 88 ? 18.886 -13.656 -15.496 1.00 78.06 88 PHE A CA 1
ATOM 716 C C . PHE A 1 88 ? 20.211 -12.905 -15.405 1.00 78.06 88 PHE A C 1
ATOM 718 O O . PHE A 1 88 ? 20.482 -12.029 -16.226 1.00 78.06 88 PHE A O 1
ATOM 725 N N . SER A 1 89 ? 21.048 -13.259 -14.427 1.00 74.94 89 SER A N 1
ATOM 726 C CA . SER A 1 89 ? 22.348 -12.625 -14.195 1.00 74.94 89 SER A CA 1
ATOM 727 C C . SER A 1 89 ? 23.467 -13.668 -14.177 1.00 74.94 89 SER A C 1
ATOM 729 O O . SER A 1 89 ? 23.687 -14.357 -13.183 1.00 74.94 89 SER A O 1
ATOM 731 N N . GLN A 1 90 ? 24.188 -13.791 -15.294 1.00 68.56 90 GLN A N 1
ATOM 732 C CA . GLN A 1 90 ? 25.501 -14.447 -15.354 1.00 68.56 90 GLN A CA 1
ATOM 733 C C . GLN A 1 90 ? 26.577 -13.417 -15.713 1.00 68.56 90 GLN A C 1
ATOM 735 O O . GLN A 1 90 ? 26.256 -12.390 -16.310 1.00 68.56 90 GLN A O 1
ATOM 740 N N . VAL A 1 91 ? 27.840 -13.712 -15.371 1.00 56.53 91 VAL A N 1
ATOM 741 C CA . VAL A 1 91 ? 29.002 -12.791 -15.407 1.00 56.53 91 VAL A CA 1
ATOM 742 C C . VAL A 1 91 ? 29.097 -11.948 -16.693 1.00 56.53 91 VAL A C 1
ATOM 744 O O . VAL A 1 91 ? 29.472 -10.786 -16.598 1.00 56.53 91 VAL A O 1
ATOM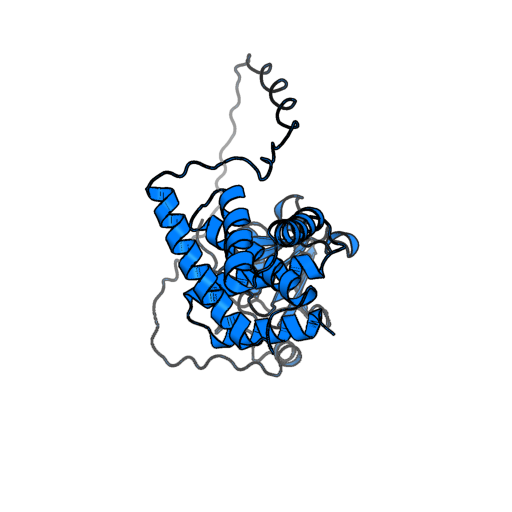 747 N N . ASP A 1 92 ? 28.648 -12.466 -17.846 1.00 70.12 92 ASP A N 1
ATOM 748 C CA . ASP A 1 92 ? 28.644 -11.754 -19.139 1.00 70.12 92 ASP A CA 1
ATOM 749 C C . ASP A 1 92 ? 27.291 -11.777 -19.883 1.00 70.12 92 ASP A C 1
ATOM 751 O O . ASP A 1 92 ? 27.209 -11.425 -21.061 1.00 70.12 92 ASP A O 1
ATOM 755 N N . ASN A 1 93 ? 26.210 -12.221 -19.236 1.00 79.94 93 ASN A N 1
ATOM 756 C CA . ASN A 1 93 ? 24.904 -12.362 -19.881 1.00 79.94 93 ASN A CA 1
ATOM 757 C C . ASN A 1 93 ? 23.773 -11.988 -18.921 1.00 79.94 93 ASN A C 1
ATOM 759 O O . ASN A 1 93 ? 23.140 -12.855 -18.316 1.00 79.94 93 ASN A O 1
ATOM 763 N N . LYS A 1 94 ? 23.529 -10.680 -18.807 1.00 87.94 94 LYS A N 1
ATOM 764 C CA . LYS A 1 94 ? 22.391 -10.117 -18.077 1.00 87.94 94 LYS A CA 1
ATOM 765 C C . LYS A 1 94 ? 21.235 -9.828 -19.026 1.00 87.94 94 LYS A C 1
ATOM 767 O O . LYS A 1 94 ? 21.439 -9.183 -20.056 1.00 87.94 94 LYS A O 1
ATOM 772 N N . HIS A 1 95 ? 20.043 -10.313 -18.705 1.00 91.25 95 HIS A N 1
ATOM 773 C CA . HIS A 1 95 ? 18.827 -9.995 -19.451 1.00 91.25 95 HIS A CA 1
ATOM 774 C C . HIS A 1 95 ? 17.570 -10.318 -18.644 1.00 91.25 95 HIS A C 1
ATOM 776 O O . HIS A 1 95 ? 17.595 -11.155 -17.746 1.00 91.25 95 HIS A O 1
ATOM 782 N N . PHE A 1 96 ? 16.462 -9.681 -19.011 1.00 93.12 96 PHE A N 1
ATOM 783 C CA . PHE A 1 96 ? 15.136 -10.080 -18.555 1.00 93.12 96 PHE A CA 1
ATOM 784 C C . PHE A 1 96 ? 14.539 -11.139 -19.485 1.00 93.12 96 PHE A C 1
ATOM 786 O O . PHE A 1 96 ? 14.786 -11.132 -20.698 1.00 93.12 96 PHE A O 1
ATOM 793 N N . VAL A 1 97 ? 13.731 -12.022 -18.910 1.00 82.00 97 VAL A N 1
ATOM 794 C CA . VAL A 1 97 ? 12.888 -12.988 -19.619 1.00 82.00 97 VAL A CA 1
ATOM 795 C C . VAL A 1 97 ? 11.456 -12.902 -19.105 1.00 82.00 97 VAL A C 1
ATOM 797 O O . VAL A 1 97 ? 11.241 -12.545 -17.948 1.00 82.00 97 VAL A O 1
ATOM 800 N N . TYR A 1 98 ? 10.478 -13.231 -19.944 1.00 80.56 98 TYR A N 1
ATOM 801 C CA . TYR A 1 98 ? 9.092 -13.388 -19.505 1.00 80.56 98 TYR A CA 1
ATOM 802 C C . TYR A 1 98 ? 8.984 -14.570 -18.539 1.00 80.56 98 TYR A C 1
ATOM 804 O O . TYR A 1 98 ? 9.540 -15.637 -18.798 1.00 80.56 98 TYR A O 1
ATOM 812 N N . ASN A 1 99 ? 8.297 -14.374 -17.415 1.00 79.56 99 ASN A N 1
ATOM 813 C CA . ASN A 1 99 ? 8.254 -15.340 -16.314 1.00 79.56 99 ASN A CA 1
ATOM 814 C C . ASN A 1 99 ? 7.634 -16.698 -16.708 1.00 79.56 99 ASN A C 1
ATOM 816 O O . ASN A 1 99 ? 8.033 -17.742 -16.200 1.00 79.56 99 ASN A O 1
ATOM 820 N N . ASP A 1 100 ? 6.668 -16.691 -17.622 1.00 71.06 100 ASP A N 1
ATOM 821 C CA . ASP A 1 100 ? 5.878 -17.857 -18.030 1.00 71.06 100 ASP A CA 1
ATOM 822 C C . ASP A 1 100 ? 6.502 -18.675 -19.177 1.00 71.06 100 ASP A C 1
ATOM 824 O O . ASP A 1 100 ? 6.354 -19.896 -19.238 1.00 71.06 100 ASP A O 1
ATOM 828 N N . SER A 1 101 ? 7.192 -18.002 -20.094 1.00 76.00 101 SER A N 1
ATOM 829 C CA . SER A 1 101 ? 7.682 -18.543 -21.368 1.00 76.00 101 SER A CA 1
ATOM 830 C C . SER A 1 101 ? 9.203 -18.601 -21.443 1.00 76.00 101 SER A C 1
ATOM 832 O O . SER A 1 101 ? 9.744 -19.330 -22.272 1.00 76.00 101 SER A O 1
ATOM 834 N N . PHE A 1 102 ? 9.899 -17.857 -20.578 1.00 77.88 102 PHE A N 1
ATOM 835 C CA . PHE A 1 102 ? 11.349 -17.645 -20.605 1.00 77.88 102 PHE A CA 1
ATOM 836 C C . PHE A 1 102 ? 11.872 -17.012 -21.905 1.00 77.88 102 PHE A C 1
ATOM 838 O O . PHE A 1 102 ? 13.084 -16.977 -22.136 1.00 77.88 102 PHE A O 1
ATOM 845 N N . ASP A 1 103 ? 10.983 -16.461 -22.734 1.00 85.00 103 ASP A N 1
ATOM 846 C CA . ASP A 1 103 ? 11.373 -15.683 -23.902 1.00 85.00 103 ASP A CA 1
ATOM 847 C C . ASP A 1 103 ? 12.116 -14.418 -23.465 1.00 85.00 103 ASP A C 1
ATOM 849 O O . ASP A 1 103 ? 11.780 -13.782 -22.464 1.00 85.00 103 ASP A O 1
ATOM 853 N N . LYS A 1 104 ? 13.138 -14.023 -24.226 1.00 89.62 104 LYS A N 1
ATOM 854 C CA . LYS A 1 104 ? 13.941 -12.842 -23.901 1.00 89.62 104 LYS A CA 1
ATOM 855 C C . LYS A 1 104 ? 13.120 -11.561 -24.062 1.00 89.62 104 LYS A C 1
ATOM 857 O O . LYS A 1 104 ? 12.524 -11.324 -25.110 1.00 89.62 104 LYS A O 1
ATOM 862 N N . VAL A 1 105 ? 13.164 -10.699 -23.049 1.00 94.50 105 VAL A N 1
ATOM 863 C CA . VAL A 1 105 ? 12.545 -9.369 -23.087 1.00 94.50 105 VAL A CA 1
ATOM 864 C C . VAL A 1 105 ? 13.452 -8.410 -23.858 1.00 94.50 105 VAL A C 1
ATOM 866 O O . VAL A 1 105 ? 14.630 -8.234 -23.536 1.00 94.50 105 VAL A O 1
ATOM 869 N N . GLU A 1 106 ? 12.901 -7.764 -24.883 1.00 95.06 106 GLU A N 1
ATOM 870 C CA . GLU A 1 106 ? 13.564 -6.673 -25.599 1.00 95.06 106 GLU A CA 1
ATOM 871 C C . GLU A 1 106 ? 13.429 -5.368 -24.795 1.00 95.06 106 GLU A C 1
ATOM 873 O O . GLU A 1 106 ? 12.323 -4.942 -24.464 1.00 95.06 106 GLU A O 1
ATOM 878 N N . LEU A 1 107 ? 14.545 -4.716 -24.464 1.00 92.69 107 LEU A N 1
ATOM 879 C CA . LEU A 1 107 ? 14.526 -3.488 -23.662 1.00 92.69 107 LEU A CA 1
ATOM 880 C C . LEU A 1 107 ? 14.007 -2.292 -24.474 1.00 92.69 107 LEU A C 1
ATOM 882 O O . LEU A 1 107 ? 14.394 -2.091 -25.625 1.00 92.69 107 LEU A O 1
ATOM 886 N N . ALA A 1 108 ? 13.187 -1.459 -23.842 1.00 86.81 108 ALA A N 1
ATOM 887 C CA . ALA A 1 108 ? 12.636 -0.235 -24.405 1.00 86.81 108 ALA A CA 1
ATOM 888 C C . ALA A 1 108 ? 13.305 0.995 -23.776 1.00 86.81 108 ALA A C 1
ATOM 890 O O . ALA A 1 108 ? 13.320 1.155 -22.559 1.00 86.81 108 ALA A O 1
ATOM 891 N N . SER A 1 109 ? 13.819 1.908 -24.602 1.00 81.88 109 SER A N 1
ATOM 892 C CA . SER A 1 109 ? 14.402 3.174 -24.127 1.00 81.88 109 SER A CA 1
ATOM 893 C C . SER A 1 109 ? 13.355 4.245 -23.798 1.00 81.88 109 SER A C 1
ATOM 895 O O . SER A 1 109 ? 13.651 5.218 -23.112 1.00 81.88 109 SER A O 1
ATOM 897 N N . SER A 1 110 ? 12.144 4.099 -24.332 1.00 78.00 110 SER A N 1
ATOM 898 C CA . SER A 1 110 ? 11.035 5.042 -24.192 1.00 78.00 110 SER A CA 1
ATOM 899 C C . SER A 1 110 ? 9.709 4.354 -24.524 1.00 78.00 110 SER A C 1
ATOM 901 O O . SER A 1 110 ? 9.688 3.278 -25.125 1.00 78.00 110 SER A O 1
ATOM 903 N N . LEU A 1 111 ? 8.591 4.985 -24.157 1.00 75.81 111 LEU A N 1
ATOM 904 C CA . LEU A 1 111 ? 7.241 4.460 -24.395 1.00 75.81 111 LEU A CA 1
ATOM 905 C C . LEU A 1 111 ? 6.949 4.184 -25.883 1.00 75.81 111 LEU A C 1
ATOM 907 O O . LEU A 1 111 ? 6.287 3.205 -26.209 1.00 75.81 111 LEU A O 1
ATOM 911 N N . ASP A 1 112 ? 7.465 5.016 -26.791 1.00 77.62 112 ASP A N 1
ATOM 912 C CA . ASP A 1 112 ? 7.347 4.862 -28.251 1.00 77.62 112 ASP A CA 1
ATOM 913 C C . ASP A 1 112 ? 8.293 3.800 -28.839 1.00 77.62 112 ASP A C 1
ATOM 915 O O . ASP A 1 112 ? 8.179 3.448 -30.012 1.00 77.62 112 ASP A O 1
ATOM 919 N N . ARG A 1 113 ? 9.225 3.282 -28.032 1.00 82.50 113 ARG A N 1
ATOM 920 C CA . ARG A 1 113 ? 10.225 2.275 -28.417 1.00 82.50 113 ARG A CA 1
ATOM 921 C C . ARG A 1 113 ? 9.958 0.904 -27.808 1.00 82.50 113 ARG A C 1
ATOM 923 O O . ARG A 1 113 ? 10.825 0.038 -27.858 1.00 82.50 113 ARG A O 1
ATOM 930 N N . ILE A 1 114 ? 8.768 0.695 -27.253 1.00 86.19 114 ILE A N 1
ATOM 931 C CA . ILE A 1 114 ? 8.313 -0.635 -26.852 1.00 86.19 114 ILE A CA 1
ATOM 932 C C . ILE A 1 114 ? 8.211 -1.517 -28.105 1.00 86.19 114 ILE A C 1
ATOM 934 O O . ILE A 1 114 ? 7.684 -1.049 -29.121 1.00 86.19 114 ILE A O 1
ATOM 938 N N . PRO A 1 115 ? 8.653 -2.787 -28.053 1.00 91.00 115 PRO A N 1
ATOM 939 C CA . PRO A 1 115 ? 8.634 -3.726 -29.179 1.00 91.00 115 PRO A CA 1
ATOM 940 C C . PRO A 1 115 ? 7.211 -4.234 -29.477 1.00 91.00 115 PRO A C 1
ATOM 942 O O . PRO A 1 115 ? 6.978 -5.427 -29.631 1.00 91.00 115 PRO A O 1
ATOM 945 N N . SER A 1 116 ? 6.234 -3.328 -29.566 1.00 87.25 116 SER A N 1
ATOM 946 C CA . SER A 1 116 ? 4.807 -3.644 -29.704 1.00 87.25 116 SER A CA 1
ATOM 947 C C . SER A 1 116 ? 4.453 -4.414 -30.979 1.00 87.25 116 SER A C 1
ATOM 949 O O . SER A 1 116 ? 3.391 -5.029 -31.047 1.00 87.25 116 SER A O 1
ATOM 951 N N . ASP A 1 117 ? 5.353 -4.427 -31.965 1.00 88.06 117 ASP A N 1
ATOM 952 C CA . ASP A 1 117 ? 5.220 -5.205 -33.192 1.00 88.06 117 ASP A CA 1
ATOM 953 C C . ASP A 1 117 ? 5.762 -6.639 -33.095 1.00 88.06 117 ASP A C 1
ATOM 955 O O . ASP A 1 117 ? 5.376 -7.468 -33.925 1.00 88.06 117 ASP A O 1
ATOM 959 N N . SER A 1 118 ? 6.591 -6.938 -32.089 1.00 92.94 118 SER A N 1
ATOM 960 C CA . SER A 1 118 ? 7.193 -8.256 -31.858 1.00 92.94 118 SER A CA 1
ATOM 961 C C . SER A 1 118 ? 6.121 -9.303 -31.550 1.00 92.94 118 SER A C 1
ATOM 963 O O . SER A 1 118 ? 5.177 -9.043 -30.799 1.00 92.94 118 SER A O 1
ATOM 965 N N . GLU A 1 119 ? 6.256 -10.500 -32.128 1.00 93.06 119 GLU A N 1
ATOM 966 C CA . GLU A 1 119 ? 5.332 -11.616 -31.877 1.00 93.06 119 GLU A CA 1
ATOM 967 C C . GLU A 1 119 ? 5.328 -12.008 -30.398 1.00 93.06 119 GLU A C 1
ATOM 969 O O . GLU A 1 119 ? 4.260 -12.213 -29.823 1.00 93.06 119 GLU A O 1
ATOM 974 N N . VAL A 1 120 ? 6.509 -12.006 -29.770 1.00 91.00 120 VAL A N 1
ATOM 975 C CA . VAL A 1 120 ? 6.678 -12.284 -28.339 1.00 91.00 120 VAL A CA 1
ATOM 976 C C . VAL A 1 120 ? 5.915 -11.251 -27.509 1.00 91.00 120 VAL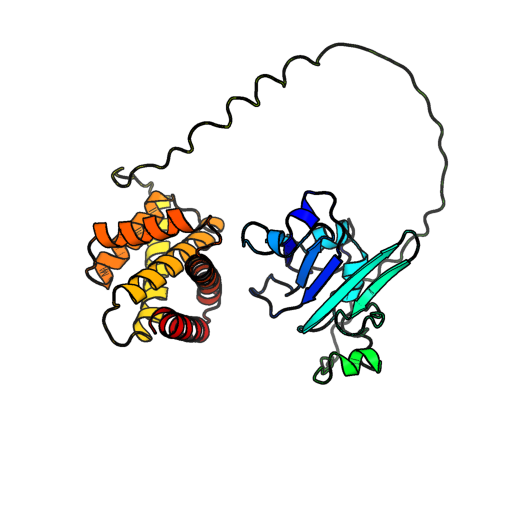 A C 1
ATOM 978 O O . VAL A 1 120 ? 5.104 -11.607 -26.661 1.00 91.00 120 VAL A O 1
ATOM 981 N N . PHE A 1 121 ? 6.089 -9.957 -27.796 1.00 92.50 121 PHE A N 1
ATOM 982 C CA . PHE A 1 121 ? 5.371 -8.904 -27.073 1.00 92.50 121 PHE A CA 1
ATOM 983 C C . PHE A 1 121 ? 3.850 -9.029 -27.233 1.00 92.50 121 PHE A C 1
ATOM 985 O O . PHE A 1 121 ? 3.105 -8.900 -26.264 1.00 92.50 121 PHE A O 1
ATOM 992 N N . LYS A 1 122 ? 3.371 -9.288 -28.455 1.00 93.31 122 LYS A N 1
ATOM 993 C CA . LYS A 1 122 ? 1.937 -9.438 -28.743 1.00 93.31 122 LYS A CA 1
ATOM 994 C C . LYS A 1 122 ? 1.322 -10.645 -28.040 1.00 93.31 122 LYS A C 1
ATOM 996 O O . LYS A 1 122 ? 0.156 -10.568 -27.659 1.00 93.31 122 LYS A O 1
ATOM 1001 N N . ALA A 1 123 ? 2.079 -11.730 -27.871 1.00 90.38 123 ALA A N 1
ATOM 1002 C CA . ALA A 1 123 ? 1.629 -12.903 -27.129 1.00 90.38 123 ALA A CA 1
ATOM 1003 C C . ALA A 1 123 ? 1.372 -12.571 -25.649 1.00 90.38 123 ALA A C 1
ATOM 1005 O O . ALA A 1 123 ? 0.337 -12.962 -25.112 1.00 90.38 123 ALA A O 1
ATOM 1006 N N . HIS A 1 124 ? 2.257 -11.781 -25.036 1.00 88.25 124 HIS A N 1
ATOM 1007 C CA . HIS A 1 124 ? 2.171 -11.386 -23.624 1.00 88.25 124 HIS A CA 1
ATOM 1008 C C . HIS A 1 124 ? 1.209 -10.227 -23.359 1.00 88.25 124 HIS A C 1
ATOM 1010 O O . HIS A 1 124 ? 0.564 -10.167 -22.314 1.00 88.25 124 HIS A O 1
ATOM 1016 N N . PHE A 1 125 ? 1.045 -9.320 -24.324 1.00 88.56 125 PHE A N 1
ATOM 1017 C CA . PHE A 1 125 ? 0.182 -8.145 -24.192 1.00 88.56 125 PHE A CA 1
ATOM 1018 C C . PHE A 1 125 ? -0.812 -8.003 -25.359 1.00 88.56 125 PHE A C 1
ATOM 1020 O O . PHE A 1 125 ? -0.831 -6.974 -26.041 1.00 88.56 125 PHE A O 1
ATOM 1027 N N . PRO A 1 126 ? -1.711 -8.981 -25.582 1.00 84.81 126 PRO A N 1
ATOM 1028 C CA . PRO A 1 126 ? -2.591 -9.011 -26.756 1.00 84.81 126 PRO A CA 1
ATOM 1029 C C . PRO A 1 126 ? -3.597 -7.852 -26.798 1.00 84.81 126 PRO A C 1
ATOM 1031 O O . PRO A 1 126 ? -4.116 -7.501 -27.857 1.00 84.81 126 PRO A O 1
ATOM 1034 N N . GLN A 1 127 ? -3.886 -7.249 -25.642 1.00 85.38 127 GLN A N 1
ATOM 1035 C CA . GLN A 1 127 ? -4.792 -6.106 -25.520 1.00 85.38 127 GLN A CA 1
ATOM 1036 C C . GLN A 1 127 ? -4.068 -4.754 -25.511 1.00 85.38 127 GLN A C 1
ATOM 1038 O O . GLN A 1 127 ? -4.727 -3.713 -25.428 1.00 85.38 127 GLN A O 1
ATOM 1043 N N . TYR A 1 128 ? -2.733 -4.744 -25.589 1.00 81.81 128 TYR A N 1
ATOM 1044 C CA . TYR A 1 128 ? -1.970 -3.506 -25.577 1.00 81.81 128 TYR A CA 1
ATOM 1045 C C . TYR A 1 128 ? -2.280 -2.674 -26.817 1.00 81.81 128 TYR A C 1
ATOM 1047 O O . TYR A 1 128 ? -2.205 -3.135 -27.956 1.00 81.81 128 TYR A O 1
ATOM 1055 N N . LYS A 1 129 ? -2.624 -1.409 -26.581 1.00 74.06 129 LYS A N 1
ATOM 1056 C CA . LYS A 1 129 ? -2.796 -0.410 -27.629 1.00 74.06 129 LYS A CA 1
ATOM 1057 C C . LYS A 1 129 ? -1.762 0.679 -27.387 1.00 74.06 129 LYS A C 1
ATOM 1059 O O . LYS A 1 129 ? -1.828 1.309 -26.328 1.00 74.06 129 LYS A O 1
ATOM 1064 N N . PRO A 1 130 ? -0.837 0.927 -28.330 1.00 63.66 130 PRO A N 1
ATOM 1065 C CA . PRO A 1 130 ? 0.122 2.001 -28.165 1.00 63.66 130 PRO A CA 1
ATOM 1066 C C . PRO A 1 130 ? -0.632 3.332 -28.012 1.00 63.66 130 PRO A C 1
ATOM 1068 O O . PRO A 1 130 ? -1.641 3.558 -28.697 1.00 63.66 130 PRO A O 1
ATOM 1071 N N . PRO A 1 131 ? -0.190 4.215 -27.104 1.00 53.00 131 PRO A N 1
ATOM 1072 C CA . PRO A 1 131 ? -0.819 5.513 -26.928 1.00 53.00 131 PRO A CA 1
ATOM 1073 C C . PRO A 1 131 ? -0.767 6.293 -28.247 1.00 53.00 131 PRO A C 1
ATOM 1075 O O . PRO A 1 131 ? 0.270 6.370 -28.906 1.00 53.00 131 PRO A O 1
ATOM 1078 N N . LYS A 1 132 ? -1.900 6.878 -28.656 1.00 43.66 132 LYS A N 1
ATOM 1079 C CA . LYS A 1 132 ? -1.952 7.751 -29.836 1.00 43.66 132 LYS A CA 1
ATOM 1080 C C . LYS A 1 132 ? -1.151 9.015 -29.533 1.00 43.66 132 LYS A C 1
ATOM 1082 O O . LYS A 1 132 ? -1.659 9.918 -28.874 1.00 43.66 132 LYS A O 1
ATOM 1087 N N . VAL A 1 133 ? 0.081 9.095 -30.023 1.00 42.31 133 VAL A N 1
ATOM 1088 C CA . VAL A 1 133 ? 0.886 10.317 -29.931 1.00 42.31 133 VAL A CA 1
ATOM 1089 C C . VAL A 1 133 ? 0.291 11.358 -30.888 1.00 42.31 133 VAL A C 1
ATOM 1091 O O . VAL A 1 133 ? 0.621 11.402 -32.072 1.00 42.31 133 VAL A O 1
ATOM 1094 N N . SER A 1 134 ? -0.641 12.185 -30.406 1.00 32.56 134 SER A N 1
ATOM 1095 C CA . SER A 1 134 ? -1.045 13.405 -31.111 1.00 32.56 134 SER A CA 1
ATOM 1096 C C . SER A 1 134 ? 0.088 14.423 -30.982 1.00 32.56 134 SER A C 1
ATOM 1098 O O . SER A 1 134 ? 0.465 14.787 -29.870 1.00 32.56 134 SER A O 1
ATOM 1100 N N . GLY A 1 135 ? 0.659 14.837 -32.113 1.00 36.19 135 GLY A N 1
ATOM 1101 C CA . GLY A 1 135 ? 1.882 15.635 -32.172 1.00 36.19 135 GLY A CA 1
ATOM 1102 C C . GLY A 1 135 ? 1.885 16.929 -31.345 1.00 36.19 135 GLY A C 1
ATOM 1103 O O . GLY A 1 135 ? 0.854 17.570 -31.148 1.00 36.19 135 GLY A O 1
ATOM 1104 N N . LYS A 1 136 ? 3.119 17.322 -30.990 1.00 33.94 136 LYS A N 1
ATOM 1105 C CA . LYS A 1 136 ? 3.588 18.486 -30.208 1.00 33.94 136 LYS A CA 1
ATOM 1106 C C . LYS A 1 136 ? 3.719 18.295 -28.693 1.00 33.94 136 LYS A C 1
ATOM 1108 O O . LYS A 1 136 ? 3.106 19.021 -27.924 1.00 33.94 136 LYS A O 1
ATOM 1113 N N . GLN A 1 137 ? 4.686 17.472 -28.295 1.00 28.55 137 GLN A N 1
ATOM 1114 C CA . GLN A 1 137 ? 5.692 17.893 -27.310 1.00 28.55 137 GLN A CA 1
ATOM 1115 C C . GLN A 1 137 ? 7.062 17.387 -27.772 1.00 28.55 137 GLN A C 1
ATOM 1117 O O . GLN A 1 137 ? 7.506 16.300 -27.430 1.00 28.55 137 GLN A O 1
ATOM 1122 N N . GLU A 1 138 ? 7.704 18.180 -28.628 1.00 30.41 138 GLU A N 1
ATOM 1123 C CA . GLU A 1 138 ? 9.109 18.010 -28.982 1.00 30.41 138 GLU A CA 1
ATOM 1124 C C . GLU A 1 138 ? 9.926 18.975 -28.111 1.00 30.41 138 GLU A C 1
ATOM 1126 O O . GLU A 1 138 ? 9.708 20.188 -28.184 1.00 30.41 138 GLU A O 1
ATOM 1131 N N . LYS A 1 139 ? 10.840 18.397 -27.317 1.00 29.06 139 LYS A N 1
ATOM 1132 C CA . LYS A 1 139 ? 12.037 18.948 -26.641 1.00 29.06 139 LYS A CA 1
ATOM 1133 C C . LYS A 1 139 ? 12.071 18.670 -25.137 1.00 29.06 139 LYS A C 1
ATOM 1135 O O . LYS A 1 139 ? 11.665 19.510 -24.342 1.00 29.06 139 LYS A O 1
ATOM 1140 N N . VAL A 1 140 ? 12.734 17.575 -24.769 1.00 26.23 140 VAL A N 1
ATOM 1141 C CA . VAL A 1 140 ? 13.674 17.566 -23.636 1.00 26.23 140 VAL A CA 1
ATOM 1142 C C . VAL A 1 140 ? 14.956 16.868 -24.110 1.00 26.23 140 VAL A C 1
ATOM 1144 O O . VAL A 1 140 ? 14.915 15.989 -24.967 1.00 26.23 140 VAL A O 1
ATOM 1147 N N . LEU A 1 141 ? 16.094 17.407 -23.681 1.00 24.84 141 LEU A N 1
ATOM 1148 C CA . LEU A 1 141 ? 17.404 17.326 -24.318 1.00 24.84 141 LEU A CA 1
ATOM 1149 C C . LEU A 1 141 ? 18.023 15.919 -24.334 1.00 24.84 141 LEU A C 1
ATOM 1151 O O . LEU A 1 141 ? 18.127 15.268 -23.303 1.00 24.84 141 LEU A O 1
ATOM 1155 N N . ILE A 1 142 ? 18.573 15.531 -25.487 1.00 23.03 142 ILE A N 1
ATOM 1156 C CA . ILE A 1 142 ? 19.579 14.468 -25.595 1.00 23.03 142 ILE A CA 1
ATOM 1157 C C . ILE A 1 142 ? 20.941 15.105 -25.291 1.00 23.03 142 ILE A C 1
ATOM 1159 O O . ILE A 1 142 ? 21.468 15.859 -26.116 1.00 23.03 142 ILE A O 1
ATOM 1163 N N . ALA A 1 143 ? 21.518 14.822 -24.124 1.00 23.86 143 ALA A N 1
ATOM 1164 C CA . ALA A 1 143 ? 22.936 15.067 -23.879 1.00 23.86 143 ALA A CA 1
ATOM 1165 C C . ALA A 1 143 ? 23.747 13.877 -24.420 1.00 23.86 143 ALA A C 1
ATOM 1167 O O . ALA A 1 143 ? 23.430 12.715 -24.182 1.00 23.86 143 ALA A O 1
ATOM 1168 N N . ARG A 1 144 ? 24.770 14.176 -25.224 1.00 23.66 144 ARG A N 1
ATOM 1169 C CA . ARG A 1 144 ? 25.704 13.195 -25.790 1.00 23.66 144 ARG A CA 1
ATOM 1170 C C . ARG A 1 144 ? 26.524 12.538 -24.676 1.00 23.66 144 ARG A C 1
ATOM 1172 O O . ARG A 1 144 ? 27.171 13.250 -23.917 1.00 23.66 144 ARG A O 1
ATOM 1179 N N . VAL A 1 145 ? 26.589 11.207 -24.680 1.00 23.45 145 VAL A N 1
ATOM 1180 C CA . VAL A 1 145 ? 27.563 10.416 -23.909 1.00 23.45 145 VAL A CA 1
ATOM 1181 C C . VAL A 1 145 ? 28.991 10.784 -24.354 1.00 23.45 145 VAL A C 1
ATOM 1183 O O . VAL A 1 145 ? 29.291 10.651 -25.544 1.00 23.45 145 VAL A O 1
ATOM 1186 N N . PRO A 1 146 ? 29.893 11.236 -23.462 1.00 22.12 146 PRO A N 1
ATOM 1187 C CA . PRO A 1 146 ? 31.315 11.338 -23.769 1.00 22.12 146 PRO A CA 1
ATOM 1188 C C . PRO A 1 146 ? 32.005 9.981 -23.569 1.00 22.12 146 PRO A C 1
ATOM 1190 O O . PRO A 1 146 ? 31.864 9.349 -22.525 1.00 22.12 146 PRO A O 1
ATOM 1193 N N . GLU A 1 147 ? 32.802 9.549 -24.549 1.00 22.59 147 GLU A N 1
ATOM 1194 C CA . GLU A 1 147 ? 33.718 8.411 -24.401 1.00 22.59 147 GLU A CA 1
ATOM 1195 C C . GLU A 1 147 ? 34.752 8.682 -23.295 1.00 22.59 147 GLU A C 1
ATOM 1197 O O . GLU A 1 147 ? 35.534 9.634 -23.380 1.00 22.59 147 GLU A O 1
ATOM 1202 N N . ILE A 1 148 ? 34.821 7.809 -22.286 1.00 25.33 148 ILE A N 1
ATOM 1203 C CA . ILE A 1 148 ? 35.894 7.833 -21.287 1.00 25.33 148 ILE A CA 1
ATOM 1204 C C . ILE A 1 148 ? 37.026 6.913 -21.759 1.00 25.33 148 ILE A C 1
ATOM 1206 O O . ILE A 1 148 ? 36.901 5.690 -21.765 1.00 25.33 148 ILE A O 1
ATOM 1210 N N . LYS A 1 149 ? 38.165 7.510 -22.133 1.00 23.17 149 LYS A N 1
ATOM 1211 C CA . LYS A 1 149 ? 39.445 6.798 -22.295 1.00 23.17 149 LYS A CA 1
ATOM 1212 C C . LYS A 1 149 ? 40.121 6.605 -20.931 1.00 23.17 149 LYS A C 1
ATOM 1214 O O . LYS A 1 149 ? 40.067 7.512 -20.100 1.00 23.17 149 LYS A O 1
ATOM 1219 N N . PRO A 1 150 ? 40.821 5.481 -20.696 1.00 22.91 150 PRO A N 1
ATOM 1220 C CA . PRO A 1 150 ? 41.427 5.199 -19.405 1.00 22.91 150 PRO A CA 1
ATOM 1221 C C . PRO A 1 150 ? 42.735 5.980 -19.245 1.00 22.91 150 PRO A C 1
ATOM 1223 O O . PRO A 1 150 ? 43.638 5.877 -20.078 1.00 22.91 150 PRO A O 1
ATOM 1226 N N . THR A 1 151 ? 42.891 6.702 -18.137 1.00 25.78 151 THR A N 1
ATOM 1227 C CA . THR A 1 151 ? 44.192 7.257 -17.738 1.00 25.78 151 THR A CA 1
ATOM 1228 C C . THR A 1 151 ? 44.647 6.709 -16.396 1.00 25.78 151 THR A C 1
ATOM 1230 O O . THR A 1 151 ? 44.067 6.980 -15.350 1.00 25.78 151 THR A O 1
ATOM 1233 N N . LYS A 1 152 ? 45.756 5.967 -16.466 1.00 30.66 152 LYS A N 1
ATOM 1234 C CA . LYS A 1 152 ? 46.626 5.565 -15.360 1.00 30.66 152 LYS A CA 1
ATOM 1235 C C . LYS A 1 152 ? 47.083 6.788 -14.557 1.00 30.66 152 LYS A C 1
ATOM 1237 O O . LYS A 1 152 ? 47.612 7.728 -15.151 1.00 30.66 152 LYS A O 1
ATOM 1242 N N . LYS A 1 153 ? 47.085 6.702 -13.224 1.00 28.28 153 LYS A N 1
ATOM 1243 C CA . LYS A 1 153 ? 48.130 7.350 -12.417 1.00 28.28 153 LYS A CA 1
ATOM 1244 C C . LYS A 1 153 ? 48.442 6.567 -11.141 1.00 28.28 153 LYS A C 1
ATOM 1246 O O . LYS A 1 153 ? 47.579 5.944 -10.543 1.00 28.28 153 LYS A O 1
ATOM 1251 N N . LYS A 1 154 ? 49.744 6.558 -10.855 1.00 26.72 154 LYS A N 1
ATOM 1252 C CA . LYS A 1 154 ? 50.506 5.750 -9.899 1.00 26.72 154 LYS A CA 1
ATOM 1253 C C . LYS A 1 154 ? 50.283 6.148 -8.438 1.00 26.72 154 LYS A C 1
ATOM 1255 O O . LYS A 1 154 ? 50.039 7.312 -8.143 1.00 26.72 154 LYS A O 1
ATOM 1260 N N . ALA A 1 155 ? 50.522 5.152 -7.589 1.00 26.31 155 ALA A N 1
ATOM 1261 C CA . ALA A 1 155 ? 50.702 5.188 -6.145 1.00 26.31 155 ALA A CA 1
ATOM 1262 C C . ALA A 1 155 ? 51.727 6.214 -5.631 1.00 26.31 155 ALA A C 1
ATOM 1264 O O . ALA A 1 155 ? 52.706 6.521 -6.321 1.00 26.31 155 ALA A O 1
ATOM 1265 N N . LYS A 1 156 ? 51.536 6.613 -4.367 1.00 25.80 156 LYS A N 1
ATOM 1266 C CA . LYS A 1 156 ? 52.592 6.748 -3.353 1.00 25.80 156 LYS A CA 1
ATOM 1267 C C . LYS A 1 156 ? 51.984 6.643 -1.945 1.00 25.80 156 LYS A C 1
ATOM 1269 O O . LYS A 1 156 ? 51.116 7.439 -1.601 1.00 25.80 156 LYS A O 1
ATOM 1274 N N . GLU A 1 157 ? 52.443 5.644 -1.199 1.00 27.36 157 GLU A N 1
ATOM 1275 C CA . GLU A 1 157 ? 52.374 5.537 0.265 1.00 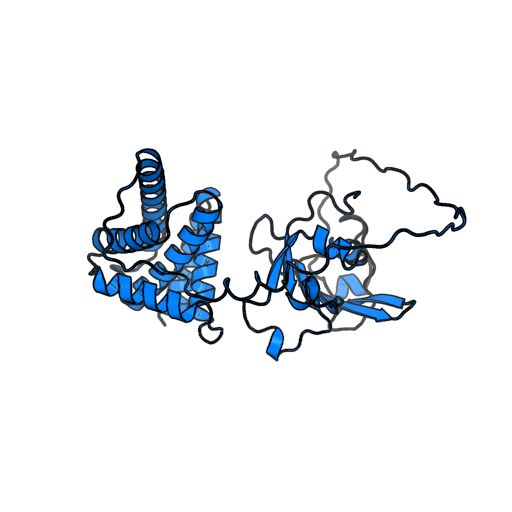27.36 157 GLU A CA 1
ATOM 1276 C C . GLU A 1 157 ? 53.315 6.575 0.909 1.00 27.36 157 GLU A C 1
ATOM 1278 O O . GLU A 1 157 ? 54.319 6.946 0.295 1.00 27.36 157 GLU A O 1
ATOM 1283 N N . ASP A 1 158 ? 52.971 7.090 2.095 1.00 26.70 158 ASP A N 1
ATOM 1284 C CA . ASP A 1 158 ? 53.622 6.672 3.352 1.00 26.70 158 ASP A CA 1
ATOM 1285 C C . ASP A 1 158 ? 53.095 7.447 4.586 1.00 26.70 158 ASP A C 1
ATOM 1287 O O . ASP A 1 158 ? 53.089 8.675 4.615 1.00 26.70 158 ASP A O 1
ATOM 1291 N N . THR A 1 159 ? 52.661 6.650 5.576 1.00 25.73 159 THR A N 1
ATOM 1292 C CA . THR A 1 159 ? 52.729 6.775 7.055 1.00 25.73 159 THR A CA 1
ATOM 1293 C C . THR A 1 159 ? 52.466 8.100 7.784 1.00 25.73 159 THR A C 1
ATOM 1295 O O . THR A 1 159 ? 53.277 9.014 7.720 1.00 25.73 159 THR A O 1
ATOM 1298 N N . GLU A 1 160 ? 51.480 8.070 8.694 1.00 26.95 160 GLU A N 1
ATOM 1299 C CA . GLU A 1 160 ? 51.719 8.289 10.136 1.00 26.95 160 GLU A CA 1
ATOM 1300 C C . GLU A 1 160 ? 50.578 7.690 10.997 1.00 26.95 160 GLU A C 1
ATOM 1302 O O . GLU A 1 160 ? 49.411 8.059 10.891 1.00 26.95 160 GLU A O 1
ATOM 1307 N N . GLU A 1 161 ? 50.955 6.709 11.822 1.00 27.34 161 GLU A N 1
ATOM 1308 C CA . GLU A 1 161 ? 50.293 6.212 13.042 1.00 27.34 161 GLU A CA 1
ATOM 1309 C C . GLU A 1 161 ? 50.024 7.386 14.013 1.00 27.34 161 GLU A C 1
ATOM 1311 O O . GLU A 1 161 ? 50.877 8.245 14.178 1.00 27.34 161 GLU A O 1
ATOM 1316 N N . THR A 1 162 ? 48.924 7.521 14.760 1.00 27.47 162 THR A N 1
ATOM 1317 C CA . THR A 1 162 ? 48.516 6.699 15.912 1.00 27.47 162 THR A CA 1
ATOM 1318 C C . THR A 1 162 ? 47.299 7.355 16.591 1.00 27.47 162 THR A C 1
ATOM 1320 O O . THR A 1 162 ? 47.146 8.570 16.558 1.00 27.47 162 THR A O 1
ATOM 1323 N N . ALA A 1 163 ? 46.531 6.529 17.311 1.00 26.72 163 ALA A N 1
ATOM 1324 C CA . ALA A 1 163 ? 45.667 6.885 18.443 1.00 26.72 163 ALA A CA 1
ATOM 1325 C C . ALA A 1 163 ? 44.376 7.684 18.168 1.00 26.72 163 ALA A C 1
ATOM 1327 O O . ALA A 1 163 ? 44.347 8.892 18.325 1.00 26.72 163 ALA A O 1
ATOM 1328 N N . GLU A 1 164 ? 43.276 6.964 17.914 1.00 31.17 164 GLU A N 1
ATOM 1329 C CA . GLU A 1 164 ? 41.964 7.190 18.562 1.00 31.17 164 GLU A CA 1
ATOM 1330 C C . GLU A 1 164 ? 40.987 6.071 18.151 1.00 31.17 164 GLU A C 1
ATOM 1332 O O . GLU A 1 164 ? 40.020 6.246 17.421 1.00 31.17 164 GLU A O 1
ATOM 1337 N N . ALA A 1 165 ? 41.282 4.852 18.604 1.00 29.80 165 ALA A N 1
ATOM 1338 C CA . ALA A 1 165 ? 40.423 3.682 18.423 1.00 29.80 165 ALA A CA 1
ATOM 1339 C C . ALA A 1 165 ? 40.160 3.018 19.778 1.00 29.80 165 ALA A C 1
ATOM 1341 O O . ALA A 1 165 ? 40.542 1.873 19.990 1.00 29.80 165 ALA A O 1
ATOM 1342 N N . LYS A 1 166 ? 39.566 3.766 20.719 1.00 29.97 166 LYS A N 1
ATOM 1343 C CA . LYS A 1 166 ? 38.979 3.254 21.973 1.00 29.97 166 LYS A CA 1
ATOM 1344 C C . LYS A 1 166 ? 37.919 4.222 22.528 1.00 29.97 166 LYS A C 1
ATOM 1346 O O . LYS A 1 166 ? 38.091 4.704 23.638 1.00 29.97 166 LYS A O 1
ATOM 1351 N N . ASP A 1 167 ? 36.848 4.526 21.784 1.00 33.47 167 ASP A N 1
ATOM 1352 C CA . ASP A 1 167 ? 35.654 5.137 22.417 1.00 33.47 167 ASP A CA 1
ATOM 1353 C C . ASP A 1 167 ? 34.314 4.991 21.659 1.00 33.47 167 ASP A C 1
ATOM 1355 O O . ASP A 1 167 ? 33.431 5.842 21.754 1.00 33.47 167 ASP A O 1
ATOM 1359 N N . LEU A 1 168 ? 34.120 3.916 20.883 1.00 32.72 168 LEU A N 1
ATOM 1360 C CA . LEU A 1 168 ? 32.844 3.690 20.171 1.00 32.72 168 LEU A CA 1
ATOM 1361 C C . LEU A 1 168 ? 32.126 2.384 20.528 1.00 32.72 168 LEU A C 1
ATOM 1363 O O . LEU A 1 168 ? 31.002 2.173 20.080 1.00 32.72 168 LEU A O 1
ATOM 1367 N N . ASP A 1 169 ? 32.701 1.568 21.412 1.00 28.05 169 ASP A N 1
ATOM 1368 C CA . ASP A 1 169 ? 32.110 0.285 21.822 1.00 28.05 169 ASP A CA 1
ATOM 1369 C C . ASP A 1 169 ? 31.244 0.383 23.095 1.00 28.05 169 ASP A C 1
ATOM 1371 O O . ASP A 1 169 ? 30.616 -0.582 23.506 1.00 28.05 169 ASP A O 1
ATOM 1375 N N . ASN A 1 170 ? 31.139 1.576 23.698 1.00 29.73 170 ASN A N 1
ATOM 1376 C CA . ASN A 1 170 ? 30.330 1.823 24.903 1.00 29.73 170 ASN A CA 1
ATOM 1377 C C . ASN A 1 170 ? 29.030 2.612 24.642 1.00 29.73 170 ASN A C 1
ATOM 1379 O O . ASN A 1 170 ? 28.338 3.001 25.581 1.00 29.73 170 ASN A O 1
ATOM 1383 N N . LYS A 1 171 ? 28.670 2.856 23.371 1.00 32.28 171 LYS A N 1
ATOM 1384 C CA . LYS A 1 171 ? 27.418 3.549 22.990 1.00 32.28 171 LYS A CA 1
ATOM 1385 C C . LYS A 1 171 ? 26.392 2.674 22.263 1.00 32.28 171 LYS A C 1
ATOM 1387 O O . LYS A 1 171 ? 25.330 3.178 21.906 1.00 32.28 171 LYS A O 1
ATOM 1392 N N . ARG A 1 172 ? 26.651 1.373 22.085 1.00 29.05 172 ARG A N 1
ATOM 1393 C CA . ARG A 1 172 ? 25.693 0.439 21.458 1.00 29.05 172 ARG A CA 1
ATOM 1394 C C . ARG A 1 172 ? 24.831 -0.371 22.434 1.00 29.05 172 ARG A C 1
ATOM 1396 O O . ARG A 1 172 ? 23.791 -0.863 22.015 1.00 29.05 172 ARG A O 1
ATOM 1403 N N . ASP A 1 173 ? 25.139 -0.359 23.732 1.00 2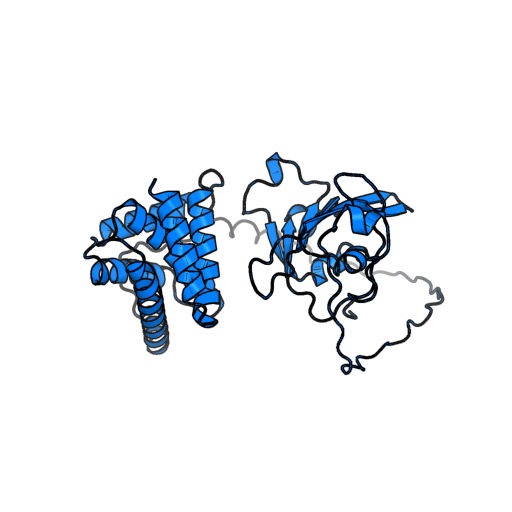8.31 173 ASP A N 1
ATOM 1404 C CA . ASP A 1 173 ? 24.391 -1.110 24.762 1.00 28.31 173 ASP A CA 1
ATOM 1405 C C . ASP A 1 173 ? 23.356 -0.290 25.567 1.00 28.31 173 ASP A C 1
ATOM 1407 O O . ASP A 1 173 ? 22.869 -0.729 26.610 1.00 28.31 173 ASP A O 1
ATOM 1411 N N . GLN A 1 174 ? 22.943 0.890 25.080 1.00 31.08 174 GLN A N 1
ATOM 1412 C CA . GLN A 1 174 ? 21.856 1.680 25.699 1.00 31.08 174 GLN A CA 1
ATOM 1413 C C . GLN A 1 174 ? 20.740 2.146 24.746 1.00 31.08 174 GLN A C 1
ATOM 1415 O O . GLN A 1 174 ? 19.904 2.948 25.148 1.00 31.08 174 GLN A O 1
ATOM 1420 N N . ALA A 1 175 ? 20.643 1.613 23.524 1.00 29.88 175 ALA A N 1
ATOM 1421 C CA . ALA A 1 175 ? 19.509 1.901 22.627 1.00 29.88 175 ALA A CA 1
ATOM 1422 C C . ALA A 1 175 ? 18.447 0.782 22.579 1.00 29.88 175 ALA A C 1
ATOM 1424 O O . ALA A 1 175 ? 17.483 0.869 21.827 1.00 29.88 175 ALA A O 1
ATOM 1425 N N . SER A 1 176 ? 18.595 -0.262 23.400 1.00 35.19 176 SER A N 1
ATOM 1426 C CA . SER A 1 176 ? 17.579 -1.298 23.616 1.00 35.19 176 SER A CA 1
ATOM 1427 C C . SER A 1 176 ? 17.094 -1.247 25.059 1.00 35.19 176 SER A C 1
ATOM 1429 O O . SER A 1 176 ? 17.503 -2.061 25.882 1.00 35.19 176 SER A O 1
ATOM 1431 N N . LYS A 1 177 ? 16.254 -0.260 25.389 1.00 32.00 177 LYS A N 1
ATOM 1432 C CA . LYS A 1 177 ? 15.403 -0.279 26.589 1.00 32.00 177 LYS A CA 1
ATOM 1433 C C . LYS A 1 177 ? 14.277 0.751 26.467 1.00 32.00 177 LYS A C 1
ATOM 1435 O O . LYS A 1 177 ? 14.511 1.948 26.525 1.00 32.00 177 LYS A O 1
ATOM 1440 N N . HIS A 1 178 ? 13.065 0.210 26.343 1.00 31.80 178 HIS A N 1
ATOM 1441 C CA . HIS A 1 178 ? 11.761 0.845 26.558 1.00 31.80 178 HIS A CA 1
ATOM 1442 C C . HIS A 1 178 ? 11.415 2.041 25.662 1.00 31.80 178 HIS A C 1
ATOM 1444 O O . HIS A 1 178 ? 11.595 3.197 26.035 1.00 31.80 178 HIS A O 1
ATOM 1450 N N . THR A 1 179 ? 10.743 1.759 24.542 1.00 26.72 179 THR A N 1
ATOM 1451 C CA . THR A 1 179 ? 9.779 2.708 23.978 1.00 26.72 179 THR A CA 1
ATOM 1452 C C . THR A 1 179 ? 8.644 2.840 24.990 1.00 26.72 179 THR A C 1
ATOM 1454 O O . THR A 1 179 ? 7.788 1.966 25.111 1.00 26.72 179 THR A O 1
ATOM 1457 N N . TYR A 1 180 ? 8.696 3.889 25.802 1.00 30.67 180 TYR A N 1
ATOM 1458 C CA . TYR A 1 180 ? 7.597 4.292 26.665 1.00 30.67 180 TYR A CA 1
ATOM 1459 C C . TYR A 1 180 ? 6.371 4.564 25.784 1.00 30.67 180 TYR A C 1
ATOM 1461 O O . TYR A 1 180 ? 6.383 5.478 24.962 1.00 30.67 180 TYR A O 1
ATOM 1469 N N . ILE A 1 181 ? 5.340 3.730 25.916 1.00 30.53 181 ILE A N 1
ATOM 1470 C CA . ILE A 1 181 ? 4.019 3.965 25.334 1.00 30.53 181 ILE A CA 1
ATOM 1471 C C . ILE A 1 181 ? 3.215 4.664 26.436 1.00 30.53 181 ILE A C 1
ATOM 1473 O O . ILE A 1 181 ? 2.946 4.020 27.453 1.00 30.53 181 ILE A O 1
ATOM 1477 N N . PRO A 1 182 ? 2.850 5.951 26.293 1.00 31.09 182 PRO A N 1
ATOM 1478 C CA . PRO A 1 182 ? 2.036 6.626 27.296 1.00 31.09 182 PRO A CA 1
ATOM 1479 C C . PRO A 1 182 ? 0.687 5.913 27.435 1.00 31.09 182 PRO A C 1
ATOM 1481 O O . PRO A 1 182 ? 0.060 5.539 26.428 1.00 31.09 182 PRO A O 1
ATOM 1484 N N . SER A 1 183 ? 0.253 5.707 28.681 1.00 32.91 183 SER A N 1
ATOM 1485 C CA . SER A 1 183 ? -1.086 5.208 28.973 1.00 32.91 183 SER A CA 1
ATOM 1486 C C . SER A 1 183 ? -2.127 6.265 28.589 1.00 32.91 183 SER A C 1
ATOM 1488 O O . SER A 1 183 ? -1.846 7.452 28.453 1.00 32.91 183 SER A O 1
ATOM 1490 N N . ILE A 1 184 ? -3.352 5.806 28.355 1.00 41.59 184 ILE A N 1
ATOM 1491 C CA . ILE A 1 184 ? -4.435 6.574 27.728 1.00 41.59 184 ILE A CA 1
ATOM 1492 C C . ILE A 1 184 ? -4.971 7.724 28.623 1.00 41.59 184 ILE A C 1
ATOM 1494 O O . ILE A 1 184 ? -5.780 8.524 28.162 1.00 41.59 184 ILE A O 1
ATOM 1498 N N . ASP A 1 185 ? -4.500 7.845 29.868 1.00 36.72 185 ASP A N 1
ATOM 1499 C CA . ASP A 1 185 ? -5.015 8.792 30.873 1.00 36.72 185 ASP A CA 1
ATOM 1500 C C . ASP A 1 185 ? -4.234 10.109 30.997 1.00 36.72 185 ASP A C 1
ATOM 1502 O O . ASP A 1 185 ? -4.607 10.973 31.795 1.00 36.72 185 ASP A O 1
ATOM 1506 N N . ASP A 1 186 ? -3.187 10.319 30.201 1.00 41.22 186 ASP A N 1
ATOM 1507 C CA . ASP A 1 186 ? -2.453 11.578 30.261 1.00 41.22 186 ASP A CA 1
ATOM 1508 C C . ASP A 1 186 ? -3.273 12.694 29.599 1.00 41.22 186 ASP A C 1
ATOM 1510 O O . ASP A 1 186 ? -3.482 12.727 28.383 1.00 41.22 186 ASP A O 1
ATOM 1514 N N . THR A 1 187 ? -3.754 13.638 30.409 1.00 44.72 187 THR A N 1
ATOM 1515 C CA . THR A 1 187 ? -4.362 14.885 29.938 1.00 44.72 187 THR A CA 1
ATOM 1516 C C . THR A 1 187 ? -3.331 15.671 29.126 1.00 44.72 187 THR A C 1
ATOM 1518 O O . THR A 1 187 ? -2.530 16.428 29.678 1.00 44.72 187 THR A O 1
ATOM 1521 N N . VAL A 1 188 ? -3.328 15.471 27.808 1.00 53.97 188 VAL A N 1
ATOM 1522 C CA . VAL A 1 188 ? -2.431 16.170 26.883 1.00 53.97 188 VAL A CA 1
ATOM 1523 C C . VAL A 1 188 ? -2.810 17.650 26.861 1.00 53.97 188 VAL A C 1
ATOM 1525 O O . VAL A 1 188 ? -3.910 18.021 26.451 1.00 53.97 188 VAL A O 1
ATOM 1528 N N . THR A 1 189 ? -1.894 18.509 27.307 1.00 57.22 189 THR A N 1
ATOM 1529 C CA . THR A 1 189 ? -2.051 19.962 27.183 1.00 57.22 189 THR A CA 1
ATOM 1530 C C . THR A 1 189 ? -1.520 20.382 25.816 1.00 57.22 189 THR A C 1
ATOM 1532 O O . THR A 1 189 ? -0.315 20.340 25.593 1.00 57.22 189 THR A O 1
ATOM 1535 N N . LEU A 1 190 ? -2.416 20.751 24.898 1.00 60.25 190 LEU A N 1
ATOM 1536 C CA . LEU A 1 190 ? -2.070 21.136 23.526 1.00 60.25 190 LEU A CA 1
ATOM 1537 C C . LEU A 1 190 ? -1.747 22.634 23.432 1.00 60.25 190 LEU A C 1
ATOM 1539 O O . LEU A 1 190 ? -2.445 23.476 24.002 1.00 60.25 190 LEU A O 1
ATOM 1543 N N . SER A 1 191 ? -0.719 22.980 22.662 1.00 70.62 191 SER A N 1
ATOM 1544 C CA . SER A 1 191 ? -0.429 24.350 22.241 1.00 70.62 191 SER A CA 1
ATOM 1545 C C . SER A 1 191 ? -1.480 24.877 21.253 1.00 70.62 191 SER A C 1
ATOM 1547 O O . SER A 1 191 ? -2.226 24.122 20.629 1.00 70.62 191 SER A O 1
ATOM 1549 N N . GLY A 1 192 ? -1.521 26.199 21.047 1.00 62.38 192 GLY A N 1
ATOM 1550 C CA . GLY A 1 192 ? -2.450 26.816 20.089 1.00 62.38 192 GLY A CA 1
ATOM 1551 C C . GLY A 1 192 ? -2.295 26.309 18.646 1.00 62.38 192 GLY A C 1
ATOM 1552 O O . GLY A 1 192 ? -3.284 26.218 17.923 1.00 62.38 192 GLY A O 1
ATOM 1553 N N . ALA A 1 193 ? -1.079 25.937 18.235 1.00 65.19 193 ALA A N 1
ATOM 1554 C CA . ALA A 1 193 ? -0.829 25.340 16.924 1.00 65.19 193 ALA A CA 1
ATOM 1555 C C . ALA A 1 193 ? -1.371 23.904 16.846 1.00 65.19 193 ALA A C 1
ATOM 1557 O O . ALA A 1 193 ? -2.031 23.551 15.873 1.00 65.19 193 ALA A O 1
ATOM 1558 N N . GLU A 1 194 ? -1.169 23.101 17.891 1.00 63.34 194 GLU A N 1
ATOM 1559 C CA . GLU A 1 194 ? -1.680 21.727 17.960 1.00 63.34 194 GLU A CA 1
ATOM 1560 C C . GLU A 1 194 ? -3.210 21.678 18.031 1.00 63.34 194 GLU A C 1
ATOM 1562 O O . GLU A 1 194 ? -3.824 20.800 17.430 1.00 63.34 194 GLU A O 1
ATOM 1567 N N . LEU A 1 195 ? -3.845 22.653 18.691 1.00 69.31 195 LEU A N 1
ATOM 1568 C CA . LEU A 1 195 ? -5.303 22.801 18.687 1.00 69.31 195 LEU A CA 1
ATOM 1569 C C . LEU A 1 195 ? -5.852 23.053 17.281 1.00 69.31 195 LEU A C 1
ATOM 1571 O O . LEU A 1 195 ? -6.898 22.509 16.931 1.00 69.31 195 LEU A O 1
ATOM 1575 N N . LYS A 1 196 ? -5.142 23.842 16.466 1.00 74.94 196 LYS A N 1
ATOM 1576 C CA . LYS A 1 196 ? -5.515 24.059 15.066 1.00 74.94 196 LYS A CA 1
ATOM 1577 C C . LYS A 1 196 ? -5.350 22.777 14.246 1.00 74.94 196 LYS A C 1
ATOM 1579 O O . LYS A 1 196 ? -6.290 22.372 13.578 1.00 74.94 196 LYS A O 1
ATOM 1584 N N . LEU A 1 197 ? -4.207 22.099 14.364 1.00 73.88 197 LEU A N 1
ATOM 1585 C CA . LEU A 1 197 ? -3.960 20.834 13.659 1.00 73.88 197 LEU A CA 1
ATOM 1586 C C . LEU A 1 197 ? -4.985 19.751 14.019 1.00 73.88 197 LEU A C 1
ATOM 1588 O O . LEU A 1 197 ? -5.395 18.978 13.152 1.00 73.88 197 LEU A O 1
ATOM 1592 N N . LEU A 1 198 ? -5.404 19.703 15.286 1.00 77.06 198 LEU A N 1
ATOM 1593 C CA . LEU A 1 198 ? -6.454 18.809 15.762 1.00 77.06 198 LEU A CA 1
ATOM 1594 C C . LEU A 1 198 ? -7.832 19.192 15.206 1.00 77.06 198 LEU A C 1
ATOM 1596 O O . LEU A 1 198 ? -8.602 18.300 14.860 1.00 77.06 198 LEU A O 1
ATOM 1600 N N . ALA A 1 199 ? -8.149 20.486 15.120 1.00 77.31 199 ALA A N 1
ATOM 1601 C CA . ALA A 1 199 ? -9.396 20.954 14.519 1.00 77.31 199 ALA A CA 1
ATOM 1602 C C . ALA A 1 199 ? -9.477 20.576 13.031 1.00 77.31 199 ALA A C 1
ATOM 1604 O O . ALA A 1 199 ? -10.485 20.011 12.614 1.00 77.31 199 ALA A O 1
ATOM 1605 N N . ASP A 1 200 ? -8.392 20.786 12.281 1.00 82.62 200 ASP A N 1
ATOM 1606 C CA . ASP A 1 200 ? -8.297 20.408 10.866 1.00 82.62 200 ASP A CA 1
ATOM 1607 C C . ASP A 1 200 ? -8.456 18.881 10.703 1.00 82.62 200 ASP A C 1
ATOM 1609 O O . ASP A 1 200 ? -9.268 18.405 9.912 1.00 82.62 200 ASP A O 1
ATOM 1613 N N . ALA A 1 201 ? -7.759 18.090 11.532 1.00 85.25 201 ALA A N 1
ATOM 1614 C CA . ALA A 1 201 ? -7.871 16.629 11.515 1.00 85.25 201 ALA A CA 1
ATOM 1615 C C . ALA A 1 201 ? -9.289 16.148 11.834 1.00 85.25 201 ALA A C 1
ATOM 1617 O O . ALA A 1 201 ? -9.760 15.165 11.263 1.00 85.25 201 ALA A O 1
ATOM 1618 N N . LYS A 1 202 ? -9.968 16.829 12.760 1.00 88.94 202 LYS A N 1
ATOM 1619 C CA . LYS A 1 202 ? -11.347 16.523 13.126 1.00 88.94 202 LYS A CA 1
ATOM 1620 C C . LYS A 1 202 ? -12.297 16.779 11.959 1.00 88.94 202 LYS A C 1
ATOM 1622 O O . LYS A 1 202 ? -13.124 15.919 11.676 1.00 88.94 202 LYS A O 1
ATOM 1627 N N . GLU A 1 203 ? -12.166 17.912 11.274 1.00 88.25 203 GLU A N 1
ATOM 1628 C CA . GLU A 1 203 ? -12.994 18.233 10.107 1.00 88.25 203 GLU A CA 1
ATOM 1629 C C . GLU A 1 203 ? -12.807 17.206 8.979 1.00 88.25 203 GLU A C 1
ATOM 1631 O O . GLU A 1 203 ? -13.788 16.705 8.426 1.00 88.25 203 GLU A O 1
ATOM 1636 N N . GLU A 1 204 ? -11.560 16.821 8.692 1.00 91.06 204 GLU A N 1
ATOM 1637 C CA . GLU A 1 204 ? -11.236 15.783 7.705 1.00 91.06 204 GLU A CA 1
ATOM 1638 C C . GLU A 1 204 ? -11.852 14.422 8.068 1.00 91.06 204 GLU A C 1
ATOM 1640 O O . GLU A 1 204 ? -12.505 13.783 7.239 1.00 91.06 204 GLU A O 1
ATOM 1645 N N . VAL A 1 205 ? -11.676 13.985 9.320 1.00 93.44 205 VAL A N 1
ATOM 1646 C CA . VAL A 1 205 ? -12.209 12.706 9.811 1.00 93.44 205 VAL A CA 1
ATOM 1647 C C . VAL A 1 205 ? -13.740 12.694 9.777 1.00 93.44 205 VAL A C 1
ATOM 1649 O O . VAL A 1 205 ? -14.343 11.703 9.367 1.00 93.44 205 VAL A O 1
ATOM 1652 N N . GLU A 1 206 ? -14.396 13.794 10.147 1.00 93.31 206 GLU A N 1
ATOM 1653 C CA . GLU A 1 206 ? -15.851 13.921 10.021 1.00 93.31 206 GLU A CA 1
ATOM 1654 C C . GLU A 1 206 ? -16.309 13.885 8.556 1.00 93.31 206 GLU A C 1
ATOM 1656 O O . GLU A 1 206 ? -17.359 13.313 8.248 1.00 93.31 206 GLU A O 1
ATOM 1661 N N . GLY A 1 207 ? -15.534 14.480 7.647 1.00 93.31 207 GLY A N 1
ATOM 1662 C CA . GLY A 1 207 ? -15.780 14.445 6.209 1.00 93.31 207 GLY A CA 1
ATOM 1663 C C . GLY A 1 207 ? -15.743 13.024 5.652 1.00 93.31 207 GLY A C 1
ATOM 1664 O O . GLY A 1 207 ? -16.704 12.590 5.010 1.00 93.31 207 GLY A O 1
ATOM 1665 N N . VAL A 1 208 ? -14.675 12.272 5.935 1.00 94.62 208 VAL A N 1
ATOM 1666 C CA . VAL A 1 208 ? -14.528 10.899 5.431 1.00 94.62 208 VAL A CA 1
ATOM 1667 C C . VAL A 1 208 ? -15.547 9.943 6.061 1.00 94.62 208 VAL A C 1
ATOM 1669 O O . VAL A 1 208 ? -16.146 9.133 5.355 1.00 94.62 208 VAL A O 1
ATOM 1672 N N . LEU A 1 209 ? -15.855 10.097 7.354 1.00 95.31 209 LEU A N 1
ATOM 1673 C CA . LEU A 1 209 ? -16.867 9.271 8.017 1.00 95.31 209 LEU A CA 1
ATOM 1674 C C . LEU A 1 209 ? -18.267 9.481 7.456 1.00 95.31 209 LEU A C 1
ATOM 1676 O O . LEU A 1 209 ? -19.031 8.525 7.381 1.00 95.31 209 LEU A O 1
ATOM 1680 N N . LYS A 1 210 ? -18.618 10.697 7.021 1.00 95.06 210 LYS A N 1
ATOM 1681 C CA . LYS A 1 210 ? -19.897 10.933 6.331 1.00 95.06 210 LYS A CA 1
ATOM 1682 C C . LYS A 1 210 ? -19.985 10.157 5.019 1.00 95.06 210 LYS A C 1
ATOM 1684 O O . LYS A 1 210 ? -21.062 9.663 4.690 1.00 95.06 210 LYS A O 1
ATOM 1689 N N . LEU A 1 211 ? -18.875 10.039 4.285 1.00 95.88 211 LEU A N 1
ATOM 1690 C CA . LEU A 1 211 ? -18.830 9.238 3.060 1.00 95.88 211 LEU A CA 1
ATOM 1691 C C . LEU A 1 211 ? -19.061 7.761 3.380 1.00 95.88 211 LEU A C 1
ATOM 1693 O O . LEU A 1 211 ? -19.948 7.155 2.788 1.00 95.88 211 LEU A O 1
ATOM 1697 N N . TRP A 1 212 ? -18.340 7.211 4.355 1.00 95.69 212 TRP A N 1
ATOM 1698 C CA . TRP A 1 212 ? -18.494 5.813 4.767 1.00 95.69 212 TRP A CA 1
ATOM 1699 C C . TRP A 1 212 ? -19.886 5.517 5.330 1.00 95.69 212 TRP A C 1
ATOM 1701 O O . TRP A 1 212 ? -20.547 4.580 4.899 1.00 95.69 212 TRP A O 1
ATOM 1711 N N . GLN A 1 213 ? -20.393 6.375 6.217 1.00 94.56 213 GLN A N 1
ATOM 1712 C CA . GLN A 1 213 ? -21.724 6.230 6.808 1.00 94.56 213 GLN A CA 1
ATOM 1713 C C . GLN A 1 213 ? -22.841 6.219 5.763 1.00 94.56 213 GLN A C 1
ATOM 1715 O O . GLN A 1 213 ? -23.878 5.601 5.992 1.00 94.56 213 GLN A O 1
ATOM 1720 N N . SER A 1 214 ? -22.652 6.897 4.628 1.00 94.56 214 SER A N 1
ATOM 1721 C CA . SER A 1 214 ? -23.648 6.900 3.556 1.00 94.56 214 SER A CA 1
ATOM 1722 C C . SER A 1 214 ? -23.750 5.577 2.790 1.00 94.56 214 SER A C 1
ATOM 1724 O O . SER A 1 214 ? -24.753 5.370 2.115 1.00 94.56 214 SER A O 1
ATOM 1726 N N . GLU A 1 215 ? -22.762 4.689 2.927 1.00 95.06 215 GLU A N 1
ATOM 1727 C CA . GLU A 1 215 ? -22.775 3.342 2.337 1.00 95.06 215 GLU A CA 1
ATOM 1728 C C . GLU A 1 215 ? -23.267 2.271 3.329 1.00 95.06 215 GLU A C 1
ATOM 1730 O O . GLU A 1 215 ? -23.580 1.149 2.937 1.00 95.06 215 GLU A O 1
ATOM 1735 N N . LEU A 1 216 ? -23.378 2.607 4.619 1.00 93.44 216 LEU A N 1
ATOM 1736 C CA . LEU A 1 216 ? -23.888 1.698 5.643 1.00 93.44 216 LEU A CA 1
ATOM 1737 C C . LEU A 1 216 ? -25.422 1.637 5.629 1.00 93.44 216 LEU A C 1
ATOM 1739 O O . LEU A 1 216 ? -26.112 2.642 5.454 1.00 93.44 216 LEU A O 1
ATOM 1743 N N . LYS A 1 217 ? -25.980 0.452 5.910 1.00 88.44 217 LYS A N 1
ATOM 1744 C CA . LYS A 1 217 ? -27.440 0.219 5.969 1.00 88.44 217 LYS A CA 1
ATOM 1745 C C . LYS A 1 217 ? -28.110 0.807 7.223 1.00 88.44 217 LYS A C 1
ATOM 1747 O O . LYS A 1 217 ? -29.335 0.771 7.336 1.00 88.44 217 LYS A O 1
ATOM 1752 N N . GLY A 1 218 ? -27.334 1.334 8.171 1.00 90.56 218 GLY A N 1
ATOM 1753 C CA . GLY A 1 218 ? -27.815 1.856 9.448 1.00 90.56 218 GLY A CA 1
ATOM 1754 C C . GLY A 1 218 ? -26.673 2.280 10.370 1.00 90.56 218 GLY A C 1
ATOM 1755 O O . GLY A 1 218 ? -25.620 2.714 9.902 1.00 90.56 218 GLY A O 1
ATOM 1756 N N . GLN A 1 219 ? -26.887 2.176 11.686 1.00 91.00 219 GLN A N 1
ATOM 1757 C CA . GLN A 1 219 ? -25.776 2.305 12.630 1.00 91.00 219 GLN A CA 1
ATOM 1758 C C . GLN A 1 219 ? -24.807 1.131 12.459 1.00 91.00 219 GLN A C 1
ATOM 1760 O O . GLN A 1 219 ? -25.288 0.004 12.333 1.00 91.00 219 GLN A O 1
ATOM 1765 N N . PRO A 1 220 ? -23.489 1.391 12.489 1.00 93.31 220 PRO A N 1
ATOM 1766 C CA . PRO A 1 220 ? -22.503 0.350 12.281 1.00 93.31 220 PRO A CA 1
ATOM 1767 C C . PRO A 1 220 ? -22.518 -0.673 13.420 1.00 93.31 220 PRO A C 1
ATOM 1769 O O . PRO A 1 220 ? -22.588 -0.311 14.601 1.00 93.31 220 PRO A O 1
ATOM 1772 N N . ASP A 1 221 ? -22.424 -1.950 13.070 1.00 91.75 221 ASP A N 1
ATOM 1773 C CA . ASP A 1 221 ? -22.274 -3.043 14.021 1.00 91.75 221 ASP A CA 1
ATOM 1774 C C . ASP A 1 221 ? -20.825 -3.192 14.529 1.00 91.75 221 ASP A C 1
ATOM 1776 O O . ASP A 1 221 ? -19.947 -2.367 14.278 1.00 91.75 221 ASP A O 1
ATOM 1780 N N . ASN A 1 222 ? -20.550 -4.246 15.302 1.00 89.62 222 ASN A N 1
ATOM 1781 C CA . ASN A 1 222 ? -19.223 -4.458 15.882 1.00 89.62 222 ASN A CA 1
ATOM 1782 C C . ASN A 1 222 ? -18.118 -4.694 14.844 1.00 89.62 222 ASN A C 1
ATOM 1784 O O . ASN A 1 222 ? -16.982 -4.290 15.099 1.00 89.62 222 ASN A O 1
ATOM 1788 N N . ASN A 1 223 ? -18.427 -5.368 13.737 1.00 88.06 223 ASN A N 1
ATOM 1789 C CA . ASN A 1 223 ? -17.464 -5.689 12.689 1.00 88.06 223 ASN A CA 1
ATOM 1790 C C . ASN A 1 223 ? -17.224 -4.452 11.822 1.00 88.06 223 ASN A C 1
ATOM 1792 O O . ASN A 1 223 ? -16.076 -4.092 11.568 1.00 88.06 223 ASN A O 1
ATOM 1796 N N . GLU A 1 224 ? -18.289 -3.731 11.471 1.00 92.94 224 GLU A N 1
ATOM 1797 C CA . GLU A 1 224 ? -18.201 -2.474 10.726 1.00 92.94 224 GLU A CA 1
ATOM 1798 C C . GLU A 1 224 ? -17.405 -1.423 11.520 1.00 92.94 224 GLU A C 1
ATOM 1800 O O . GLU A 1 224 ? -16.479 -0.807 10.990 1.00 92.94 224 GLU A O 1
ATOM 1805 N N . LEU A 1 225 ? -17.668 -1.278 12.826 1.00 93.62 225 LEU A N 1
ATOM 1806 C CA . LEU A 1 225 ? -16.884 -0.411 13.716 1.00 93.62 225 LEU A CA 1
ATOM 1807 C C . LEU A 1 225 ? -15.406 -0.822 13.783 1.00 93.62 225 LEU A C 1
ATOM 1809 O O . LEU A 1 225 ? -14.527 0.043 13.862 1.00 93.62 225 LEU A O 1
ATOM 1813 N N . TYR A 1 226 ? -15.115 -2.123 13.745 1.00 90.00 226 TYR A N 1
ATOM 1814 C CA . TYR A 1 226 ? -13.745 -2.627 13.722 1.00 90.00 226 TYR A CA 1
ATOM 1815 C C . TYR A 1 226 ? -13.027 -2.274 12.414 1.00 90.00 226 TYR A C 1
ATOM 1817 O O . TYR A 1 226 ? -11.893 -1.793 12.451 1.00 90.00 226 TYR A O 1
ATOM 1825 N N . VAL A 1 227 ? -13.685 -2.429 11.262 1.00 89.56 227 VAL A N 1
ATOM 1826 C CA . VAL A 1 227 ? -13.138 -2.028 9.954 1.00 89.56 227 VAL A CA 1
ATOM 1827 C C . VAL A 1 227 ? -12.904 -0.517 9.910 1.00 89.56 227 VAL A C 1
ATOM 1829 O O . VAL A 1 227 ? -11.800 -0.073 9.595 1.00 89.56 227 VAL A O 1
ATOM 1832 N N . ILE A 1 228 ? -13.895 0.287 10.314 1.00 96.31 228 ILE A N 1
ATOM 1833 C CA . ILE A 1 228 ? -13.780 1.754 10.368 1.00 96.31 228 ILE A CA 1
ATOM 1834 C C . ILE A 1 228 ? -12.616 2.178 11.275 1.00 96.31 228 ILE A C 1
ATOM 1836 O O . ILE A 1 228 ? -11.887 3.113 10.943 1.00 96.31 228 ILE A O 1
ATOM 1840 N N . THR A 1 229 ? -12.391 1.476 12.391 1.00 95.19 229 THR A N 1
ATOM 1841 C CA . THR A 1 229 ? -11.245 1.746 13.275 1.00 95.19 229 THR A CA 1
ATOM 1842 C C . THR A 1 229 ? -9.921 1.569 12.530 1.00 95.19 229 THR A C 1
ATOM 1844 O O . THR A 1 229 ? -9.078 2.466 12.567 1.00 95.19 229 THR A O 1
ATOM 1847 N N . GLY A 1 230 ? -9.739 0.454 11.815 1.00 87.56 230 GLY A N 1
ATOM 1848 C CA . GLY A 1 230 ? -8.530 0.200 11.026 1.00 87.56 230 GLY A CA 1
ATOM 1849 C C . GLY A 1 230 ? -8.327 1.220 9.901 1.00 87.56 230 GLY A C 1
ATOM 1850 O O . GLY A 1 230 ? -7.214 1.715 9.709 1.00 87.56 230 GLY A O 1
ATOM 1851 N N . LEU A 1 231 ? -9.408 1.610 9.216 1.00 93.12 231 LEU A N 1
ATOM 1852 C CA . LEU A 1 231 ? -9.369 2.645 8.180 1.00 93.12 231 LEU A CA 1
ATOM 1853 C C . LEU A 1 231 ? -8.929 3.999 8.749 1.00 93.12 231 LEU A C 1
ATOM 1855 O O . LEU A 1 231 ? -8.048 4.642 8.181 1.00 93.12 231 LEU A O 1
ATOM 1859 N N . LEU A 1 232 ? -9.473 4.421 9.896 1.00 96.12 232 LEU A N 1
ATOM 1860 C CA . LEU A 1 232 ? -9.056 5.665 10.552 1.00 96.12 232 LEU A CA 1
ATOM 1861 C C . LEU A 1 232 ? -7.607 5.611 11.038 1.00 96.12 232 LEU A C 1
ATOM 1863 O O . LEU A 1 232 ? -6.898 6.609 10.926 1.00 96.12 232 LEU A O 1
ATOM 1867 N N . LEU A 1 233 ? -7.146 4.463 11.544 1.00 87.38 233 LEU A N 1
ATOM 1868 C CA . LEU A 1 233 ? -5.744 4.274 11.928 1.00 87.38 233 LEU A CA 1
ATOM 1869 C C . LEU A 1 233 ? -4.804 4.415 10.723 1.00 87.38 233 LEU A C 1
ATOM 1871 O O . LEU A 1 233 ? -3.756 5.052 10.837 1.00 87.38 233 LEU A O 1
ATOM 1875 N N . GLY A 1 234 ? -5.184 3.872 9.563 1.00 79.94 234 GLY A N 1
ATOM 1876 C CA . GLY A 1 234 ? -4.463 4.060 8.305 1.00 79.94 234 GLY A CA 1
ATOM 1877 C C . GLY A 1 234 ? -4.469 5.511 7.824 1.00 79.94 234 GLY A C 1
ATOM 1878 O O . GLY A 1 234 ? -3.406 6.083 7.578 1.00 79.94 234 GLY A O 1
ATOM 1879 N N . TYR A 1 235 ? -5.655 6.120 7.763 1.00 88.88 235 TYR A N 1
ATOM 1880 C CA . TYR A 1 235 ? -5.874 7.497 7.314 1.00 88.88 235 TYR A CA 1
ATOM 1881 C C . TYR A 1 235 ? -5.062 8.492 8.152 1.00 88.88 235 TYR A C 1
ATOM 1883 O O . TYR A 1 235 ? -4.243 9.250 7.634 1.00 88.88 235 TYR A O 1
ATOM 1891 N N . LEU A 1 236 ? -5.219 8.432 9.480 1.00 85.88 236 LEU A N 1
ATOM 1892 C CA . LEU A 1 236 ? -4.471 9.263 10.424 1.00 85.88 236 LEU A CA 1
ATOM 1893 C C . LEU A 1 236 ? -2.996 8.861 10.522 1.00 85.88 236 LEU A C 1
ATOM 1895 O O . LEU A 1 236 ? -2.202 9.611 11.081 1.00 85.88 236 LEU A O 1
ATOM 1899 N N . GLY A 1 237 ? -2.613 7.686 10.024 1.00 76.25 237 GLY A N 1
ATOM 1900 C CA . GLY A 1 237 ? -1.224 7.269 9.873 1.00 76.25 237 GLY A CA 1
ATOM 1901 C C . GLY A 1 237 ? -0.505 8.080 8.798 1.00 76.25 237 GLY A C 1
ATOM 1902 O O . GLY A 1 237 ? 0.520 8.689 9.097 1.00 76.25 237 GLY A O 1
ATOM 1903 N N . ILE A 1 238 ? -1.065 8.135 7.583 1.00 70.88 238 ILE A N 1
ATOM 1904 C CA . ILE A 1 238 ? -0.500 8.920 6.469 1.00 70.88 238 ILE A CA 1
ATOM 1905 C C . ILE A 1 238 ? -0.604 10.412 6.735 1.00 70.88 238 ILE A C 1
ATOM 1907 O O . ILE A 1 238 ? 0.402 11.109 6.620 1.00 70.88 238 ILE A O 1
ATOM 1911 N N . ARG A 1 239 ? -1.771 10.888 7.190 1.00 79.75 239 ARG A N 1
ATOM 1912 C CA . ARG A 1 239 ? -1.950 12.297 7.555 1.00 79.75 239 ARG A CA 1
ATOM 1913 C C . ARG A 1 239 ? -0.842 12.785 8.481 1.00 79.75 239 ARG A C 1
ATOM 1915 O O . ARG A 1 239 ? -0.400 13.912 8.351 1.00 79.75 239 ARG A O 1
ATOM 1922 N N . ASN A 1 240 ? -0.390 11.943 9.410 1.00 67.44 240 ASN A N 1
ATOM 1923 C CA . ASN A 1 240 ? 0.633 12.304 10.383 1.00 67.44 240 ASN A CA 1
ATOM 1924 C C . ASN A 1 240 ? 2.037 12.485 9.802 1.00 67.44 240 ASN A C 1
ATOM 1926 O O . ASN A 1 240 ? 2.850 13.177 10.407 1.00 67.44 240 ASN A O 1
ATOM 1930 N N . ILE A 1 241 ? 2.340 11.811 8.690 1.00 51.28 241 ILE A N 1
ATOM 1931 C CA . ILE A 1 241 ? 3.615 11.969 7.982 1.00 51.28 241 ILE A CA 1
ATOM 1932 C C . ILE A 1 241 ? 3.667 13.368 7.361 1.00 51.28 241 ILE A C 1
ATOM 1934 O O . ILE A 1 241 ? 4.695 14.033 7.433 1.00 51.28 241 ILE A O 1
ATOM 1938 N N . GLU A 1 242 ? 2.546 13.825 6.803 1.00 49.06 242 GLU A N 1
ATOM 1939 C CA . GLU A 1 242 ? 2.442 15.137 6.159 1.00 49.06 242 GLU A CA 1
ATOM 1940 C C . GLU A 1 242 ? 2.176 16.270 7.164 1.00 49.06 242 GLU A C 1
ATOM 1942 O O . GLU A 1 242 ? 2.723 17.366 7.048 1.00 49.06 242 GLU A O 1
ATOM 1947 N N . VAL A 1 243 ? 1.344 15.999 8.171 1.00 57.91 243 VAL A N 1
ATOM 1948 C CA . VAL A 1 243 ? 0.843 16.950 9.168 1.00 57.91 243 VAL A CA 1
ATOM 1949 C C . VAL A 1 243 ? 0.823 16.283 10.557 1.00 57.91 243 VAL A C 1
ATOM 1951 O O . VAL A 1 243 ? -0.169 15.645 10.934 1.00 57.91 243 VAL A O 1
ATOM 1954 N N . PRO A 1 244 ? 1.909 16.412 11.340 1.00 68.00 244 PRO A N 1
ATOM 1955 C CA . PRO A 1 244 ? 2.109 15.619 12.547 1.00 68.00 244 PRO A CA 1
ATOM 1956 C C . PRO A 1 244 ? 1.198 16.020 13.716 1.00 68.00 244 PRO A C 1
ATOM 1958 O O . PRO A 1 244 ? 1.069 17.186 14.083 1.00 68.00 244 PRO A O 1
ATOM 1961 N N . LEU A 1 245 ? 0.611 15.000 14.335 1.00 65.69 245 LEU A N 1
ATOM 1962 C CA . LEU A 1 245 ? -0.107 14.978 15.601 1.00 65.69 245 LEU A CA 1
ATOM 1963 C C . LEU A 1 245 ? 0.458 13.856 16.483 1.00 65.69 245 LEU A C 1
ATOM 1965 O O . LEU A 1 245 ? 0.747 12.741 16.035 1.00 65.69 245 LEU A O 1
ATOM 1969 N N . GLU A 1 246 ? 0.550 14.117 17.781 1.00 73.12 246 GLU A N 1
ATOM 1970 C CA . GLU A 1 246 ? 0.984 13.093 18.726 1.00 73.12 246 GLU A CA 1
ATOM 1971 C C . GLU A 1 246 ? 0.093 11.845 18.682 1.00 73.12 246 GLU A C 1
ATOM 1973 O O . GLU A 1 246 ? -1.118 11.899 18.436 1.00 73.12 246 GLU A O 1
ATOM 1978 N N . TRP A 1 247 ? 0.701 10.684 18.924 1.00 70.44 247 TRP A N 1
ATOM 1979 C CA . TRP A 1 247 ? 0.002 9.400 18.830 1.00 70.44 247 TRP A CA 1
ATOM 1980 C C . TRP A 1 247 ? -1.220 9.324 19.752 1.00 70.44 247 TRP A C 1
ATOM 1982 O O . TRP A 1 247 ? -2.304 8.925 19.321 1.00 70.44 247 TRP A O 1
ATOM 1992 N N . ALA A 1 248 ? -1.069 9.768 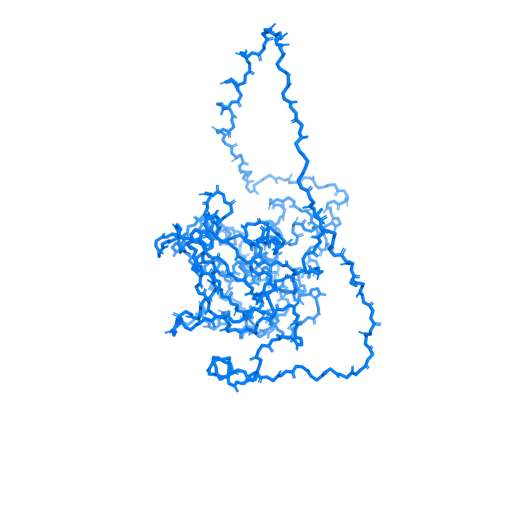21.002 1.00 72.75 248 ALA A N 1
ATOM 1993 C CA . ALA A 1 248 ? -2.161 9.820 21.969 1.00 72.75 248 ALA A CA 1
ATOM 1994 C C . ALA A 1 248 ? -3.323 10.699 21.474 1.00 72.75 248 ALA A C 1
ATOM 1996 O O . ALA A 1 248 ? -4.487 10.311 21.582 1.00 72.75 248 ALA A O 1
ATOM 1997 N N . THR A 1 249 ? -3.010 11.833 20.843 1.00 74.75 249 THR A N 1
ATOM 1998 C CA . THR A 1 249 ? -3.995 12.752 20.260 1.00 74.75 249 THR A CA 1
ATOM 1999 C C . THR A 1 249 ? -4.787 12.089 19.133 1.00 74.75 249 THR A C 1
ATOM 2001 O O . THR A 1 249 ? -6.008 12.230 19.083 1.00 74.75 249 THR A O 1
ATOM 2004 N N . ARG A 1 250 ? -4.136 11.295 18.271 1.00 82.25 250 ARG A N 1
ATOM 2005 C CA . ARG A 1 250 ? -4.811 10.550 17.192 1.00 82.25 250 ARG A CA 1
ATOM 2006 C C . ARG A 1 250 ? -5.758 9.476 17.726 1.00 82.25 250 ARG A C 1
ATOM 2008 O O . ARG A 1 250 ? -6.890 9.377 17.258 1.00 82.25 250 ARG A O 1
ATOM 2015 N N . ARG A 1 251 ? -5.342 8.716 18.743 1.00 84.06 251 ARG A N 1
ATOM 2016 C CA . ARG A 1 251 ? -6.217 7.722 19.394 1.00 84.06 251 ARG A CA 1
ATOM 2017 C C . ARG A 1 251 ? -7.437 8.384 20.023 1.00 84.06 251 ARG A C 1
ATOM 2019 O O . ARG A 1 251 ? -8.561 7.942 19.799 1.00 84.06 251 ARG A O 1
ATOM 2026 N N . ASN A 1 252 ? -7.221 9.486 20.739 1.00 84.19 252 ASN A N 1
ATOM 2027 C CA . ASN A 1 252 ? -8.301 10.256 21.348 1.00 84.19 252 ASN A CA 1
ATOM 2028 C C . ASN A 1 252 ? -9.248 10.851 20.301 1.00 84.19 252 ASN A C 1
ATOM 2030 O O . ASN A 1 252 ? -10.455 10.889 20.532 1.00 84.19 252 ASN A O 1
ATOM 2034 N N . LEU A 1 253 ? -8.736 11.259 19.135 1.00 87.38 253 LEU A N 1
ATOM 2035 C CA . LEU A 1 253 ? -9.573 11.692 18.020 1.00 87.38 253 LEU A CA 1
ATOM 2036 C C . LEU A 1 253 ? -10.511 10.566 17.562 1.00 87.38 253 LEU A C 1
ATOM 2038 O O . LEU A 1 253 ? -11.714 10.800 17.487 1.00 87.38 253 LEU A O 1
ATOM 2042 N N . ILE A 1 254 ? -10.007 9.347 17.336 1.00 92.50 254 ILE A N 1
ATOM 2043 C CA . ILE A 1 254 ? -10.839 8.192 16.943 1.00 92.50 254 ILE A CA 1
ATOM 2044 C C . ILE A 1 254 ? -11.889 7.884 18.021 1.00 92.50 254 ILE A C 1
ATOM 2046 O O . ILE A 1 254 ? -13.077 7.783 17.717 1.00 92.50 254 ILE A O 1
ATOM 2050 N N . VAL A 1 255 ? -11.470 7.801 19.289 1.00 88.25 255 VAL A N 1
ATOM 2051 C CA . VAL A 1 255 ? -12.355 7.518 20.433 1.00 88.25 255 VAL A CA 1
ATOM 2052 C C . VAL A 1 255 ? -13.490 8.537 20.534 1.00 88.25 255 VAL A C 1
ATOM 2054 O O . VAL A 1 255 ? -14.660 8.157 20.608 1.00 88.25 255 VAL A O 1
ATOM 2057 N N . ASN A 1 256 ? -13.161 9.830 20.497 1.00 86.44 256 ASN A N 1
ATOM 2058 C CA . ASN A 1 256 ? -14.152 10.900 20.590 1.00 86.44 256 ASN A CA 1
ATOM 2059 C C . ASN A 1 256 ? -15.084 10.916 19.381 1.00 86.44 256 ASN A C 1
ATOM 2061 O O . ASN A 1 256 ? -16.282 11.148 19.531 1.00 86.44 256 ASN A O 1
ATOM 2065 N N . THR A 1 257 ? -14.544 10.635 18.199 1.00 90.00 257 THR A N 1
ATOM 2066 C CA . THR A 1 257 ? -15.326 10.571 16.969 1.00 90.00 257 THR A CA 1
ATOM 2067 C C . THR A 1 257 ? -16.350 9.441 17.027 1.00 90.00 257 THR A C 1
ATOM 2069 O O . THR A 1 257 ? -17.517 9.662 16.722 1.00 90.00 257 THR A O 1
ATOM 2072 N N . PHE A 1 258 ? -15.963 8.253 17.498 1.00 91.50 258 PHE A N 1
ATOM 2073 C CA . PHE A 1 258 ? -16.874 7.113 17.649 1.00 91.50 258 PHE A CA 1
ATOM 2074 C C . PHE A 1 258 ? -17.958 7.369 18.696 1.00 91.50 258 PHE A C 1
ATOM 2076 O O . PHE A 1 258 ? -19.125 7.038 18.480 1.00 91.50 258 PHE A O 1
ATOM 2083 N N . TYR A 1 259 ? -17.595 8.003 19.811 1.00 89.06 259 TYR A N 1
ATOM 2084 C CA . TYR A 1 259 ? -18.569 8.404 20.820 1.00 89.06 259 TYR A CA 1
ATOM 2085 C C . TYR A 1 259 ? -19.587 9.405 20.250 1.00 89.06 259 TYR A C 1
ATOM 2087 O O . TYR A 1 259 ? -20.790 9.241 20.433 1.00 89.06 259 TYR A O 1
ATOM 2095 N N . GLN A 1 260 ? -19.127 10.415 19.506 1.00 88.12 260 GLN A N 1
ATOM 2096 C CA . GLN A 1 260 ? -19.995 11.448 18.935 1.00 88.12 260 GLN A CA 1
ATOM 2097 C C . GLN A 1 260 ? -20.874 10.924 17.794 1.00 88.12 260 GLN A C 1
ATOM 2099 O O . GLN A 1 260 ? -22.079 11.177 17.793 1.00 88.12 260 GLN A O 1
ATOM 2104 N N . ALA A 1 261 ? -20.291 10.190 16.844 1.00 89.12 261 ALA A N 1
ATOM 2105 C CA . ALA A 1 261 ? -20.980 9.727 15.643 1.00 89.12 261 ALA A CA 1
ATOM 2106 C C . ALA A 1 261 ? -21.887 8.516 15.905 1.00 89.12 261 ALA A C 1
ATOM 2108 O O . ALA A 1 261 ? -22.973 8.429 15.334 1.00 89.12 261 ALA A O 1
ATOM 2109 N N . TYR A 1 262 ? -21.460 7.599 16.778 1.00 91.88 262 TYR A N 1
ATOM 2110 C CA . TYR A 1 262 ? -22.074 6.273 16.917 1.00 91.88 262 TYR A CA 1
ATOM 2111 C C . TYR A 1 262 ? -22.494 5.922 18.348 1.00 91.88 262 TYR A C 1
ATOM 2113 O O . TYR A 1 262 ? -23.045 4.848 18.562 1.00 91.88 262 TYR A O 1
ATOM 2121 N N . GLN A 1 263 ? -22.257 6.799 19.335 1.00 92.00 263 GLN A N 1
ATOM 2122 C CA . GLN A 1 263 ? -22.543 6.535 20.756 1.00 92.00 263 GLN A CA 1
ATOM 2123 C C . GLN A 1 263 ? -21.838 5.272 21.294 1.00 92.00 263 GLN A C 1
ATOM 2125 O O . GLN A 1 263 ? -22.313 4.617 22.222 1.00 92.00 263 GLN A O 1
ATOM 2130 N N . VAL A 1 264 ? -20.683 4.921 20.716 1.00 89.38 264 VAL A N 1
ATOM 2131 C CA . VAL A 1 264 ? -19.855 3.786 21.150 1.00 89.38 264 VAL A CA 1
ATOM 2132 C C . VAL A 1 264 ? -19.044 4.193 22.380 1.00 89.38 264 VAL A C 1
ATOM 2134 O O . VAL A 1 264 ? -18.469 5.282 22.413 1.00 89.38 264 VAL A O 1
ATOM 2137 N N . SER A 1 265 ? -18.987 3.328 23.400 1.00 89.12 265 SER A N 1
ATOM 2138 C CA . SER A 1 265 ? -18.234 3.630 24.622 1.00 89.12 265 SER A CA 1
ATOM 2139 C C . SER A 1 265 ? -16.739 3.781 24.340 1.00 89.12 265 SER A C 1
ATOM 2141 O O . SER A 1 265 ? -16.178 3.116 23.463 1.00 89.12 265 SER A O 1
ATOM 2143 N N . GLN A 1 266 ? -16.074 4.641 25.112 1.00 84.81 266 GLN A N 1
ATOM 2144 C CA . GLN A 1 266 ? -14.651 4.899 24.917 1.00 84.81 266 GLN A CA 1
ATOM 2145 C C . GLN A 1 266 ? -13.816 3.636 25.136 1.00 84.81 266 GLN A C 1
ATOM 2147 O O . GLN A 1 266 ? -12.876 3.386 24.389 1.00 84.81 266 GLN A O 1
ATOM 2152 N N . GLU A 1 267 ? -14.185 2.813 26.117 1.00 85.25 267 GLU A N 1
ATOM 2153 C CA . GLU A 1 267 ? -13.524 1.546 26.435 1.00 85.25 267 GLU A CA 1
ATOM 2154 C C . GLU A 1 267 ? -13.576 0.589 25.245 1.00 85.25 267 GLU A C 1
ATOM 2156 O O . GLU A 1 267 ? -12.577 -0.036 24.901 1.00 85.25 267 GLU A O 1
ATOM 2161 N N . LYS A 1 268 ? -14.724 0.514 24.566 1.00 85.88 268 LYS A N 1
ATOM 2162 C CA . LYS A 1 268 ? -14.902 -0.371 23.418 1.00 85.88 268 LYS A CA 1
ATOM 2163 C C . LYS A 1 268 ? -14.068 0.081 22.221 1.00 85.88 268 LYS A C 1
ATOM 2165 O O . LYS A 1 268 ? -13.399 -0.743 21.605 1.00 85.88 268 LYS A O 1
ATOM 2170 N N . THR A 1 269 ? -14.040 1.381 21.931 1.00 87.50 269 THR A N 1
ATOM 2171 C CA . THR A 1 269 ? -13.190 1.915 20.857 1.00 87.50 269 THR A CA 1
ATOM 2172 C C . THR A 1 269 ? -11.702 1.720 21.162 1.00 87.50 269 THR A C 1
ATOM 2174 O O . THR A 1 269 ? -10.939 1.356 20.269 1.00 87.50 269 THR A O 1
ATOM 2177 N N . LYS A 1 270 ? -11.284 1.887 22.426 1.00 87.25 270 LYS A N 1
ATOM 2178 C CA . LYS A 1 270 ? -9.905 1.603 22.862 1.00 87.25 270 LYS A CA 1
ATOM 2179 C C . LYS A 1 270 ? -9.527 0.140 22.616 1.00 87.25 270 LYS A C 1
ATOM 2181 O O . LYS A 1 270 ? -8.460 -0.104 22.067 1.00 87.25 270 LYS A O 1
ATOM 2186 N N . LEU A 1 271 ? -10.418 -0.813 22.907 1.00 88.06 271 LEU A N 1
ATOM 2187 C CA . LEU A 1 271 ? -10.180 -2.237 22.626 1.00 88.06 271 LEU A CA 1
ATOM 2188 C C . LEU A 1 271 ? -9.990 -2.528 21.130 1.00 88.06 271 LEU A C 1
ATOM 2190 O O . LEU A 1 271 ? -9.146 -3.349 20.770 1.00 88.06 271 LEU A O 1
ATOM 2194 N N . TYR A 1 272 ? -10.737 -1.858 20.246 1.00 90.06 272 TYR A N 1
ATOM 2195 C CA . TYR A 1 272 ? -10.512 -1.986 18.803 1.00 90.06 272 TYR A CA 1
ATOM 2196 C C . TYR A 1 272 ? -9.132 -1.467 18.404 1.00 90.06 272 TYR A C 1
ATOM 2198 O O . TYR A 1 272 ? -8.393 -2.171 17.718 1.00 90.06 272 TYR A O 1
ATOM 2206 N N . ILE A 1 273 ? -8.755 -0.278 18.881 1.00 88.44 273 ILE A N 1
ATOM 2207 C CA . ILE A 1 273 ? -7.444 0.318 18.603 1.00 88.44 273 ILE A CA 1
ATOM 2208 C C . ILE A 1 273 ? -6.316 -0.591 19.111 1.00 88.44 273 ILE A C 1
ATOM 2210 O O . ILE A 1 273 ? -5.431 -0.946 18.336 1.00 88.44 273 ILE A O 1
ATOM 2214 N N . GLU A 1 274 ? -6.379 -1.034 20.368 1.00 83.56 274 GLU A N 1
ATOM 2215 C CA . GLU A 1 274 ? -5.401 -1.954 20.962 1.00 83.56 274 GLU A CA 1
ATOM 2216 C C . GLU A 1 274 ? -5.312 -3.269 20.183 1.00 83.56 274 GLU A C 1
ATOM 2218 O O . GLU A 1 274 ? -4.226 -3.818 19.998 1.00 83.56 274 GLU A O 1
ATOM 2223 N N . SER A 1 275 ? -6.438 -3.781 19.684 1.00 81.50 275 SER A N 1
ATOM 2224 C CA . SER A 1 275 ? -6.428 -4.975 18.847 1.00 81.50 275 SER A CA 1
ATOM 2225 C C . SER A 1 275 ? -5.634 -4.765 17.560 1.00 81.50 275 SER A C 1
ATOM 2227 O O . SER A 1 275 ? -4.900 -5.674 17.188 1.00 81.50 275 SER A O 1
ATOM 2229 N N . TYR A 1 276 ? -5.765 -3.625 16.880 1.00 82.25 276 TYR A N 1
ATOM 2230 C CA . TYR A 1 276 ? -4.950 -3.333 15.697 1.00 82.25 276 TYR A CA 1
ATOM 2231 C C . TYR A 1 276 ? -3.486 -3.100 16.074 1.00 82.25 276 TYR A C 1
ATOM 2233 O O . TYR A 1 276 ? -2.599 -3.644 15.425 1.00 82.25 276 TYR A O 1
ATOM 2241 N N . GLU A 1 277 ? -3.211 -2.350 17.144 1.00 78.00 277 GLU A N 1
ATOM 2242 C CA . GLU A 1 277 ? -1.846 -2.088 17.618 1.00 78.00 277 GLU A CA 1
ATOM 2243 C C . GLU A 1 277 ? -1.079 -3.381 17.919 1.00 78.00 277 GLU A C 1
ATOM 2245 O O . GLU A 1 277 ? 0.065 -3.528 17.500 1.00 78.00 277 GLU A O 1
ATOM 2250 N N . ASN A 1 278 ? -1.722 -4.343 18.582 1.00 73.94 278 ASN A N 1
ATOM 2251 C CA . ASN A 1 278 ? -1.104 -5.619 18.943 1.00 73.94 278 ASN A CA 1
ATOM 2252 C C . ASN A 1 278 ? -0.945 -6.586 17.756 1.00 73.94 278 ASN A C 1
ATOM 2254 O O . ASN A 1 278 ? -0.235 -7.587 17.868 1.00 73.94 278 ASN A O 1
ATOM 2258 N N . ARG A 1 279 ? -1.640 -6.334 16.640 1.00 68.31 279 ARG A N 1
ATOM 2259 C CA . ARG A 1 279 ? -1.693 -7.231 15.472 1.00 68.31 279 ARG A CA 1
ATOM 2260 C C . ARG A 1 279 ? -0.976 -6.686 14.243 1.00 68.31 279 ARG A C 1
ATOM 2262 O O . ARG A 1 279 ? -0.622 -7.479 13.379 1.00 68.31 279 ARG A O 1
ATOM 2269 N N . ARG A 1 280 ? -0.734 -5.374 14.171 1.00 54.31 280 ARG A N 1
ATOM 2270 C CA . ARG A 1 280 ? -0.195 -4.702 12.975 1.00 54.31 280 ARG A CA 1
ATOM 2271 C C . ARG A 1 280 ? 1.184 -5.210 12.540 1.00 54.31 280 ARG A C 1
ATOM 2273 O O . ARG A 1 280 ? 1.475 -5.177 11.354 1.00 54.31 280 ARG A O 1
ATOM 2280 N N . ASP A 1 281 ? 1.981 -5.695 13.492 1.00 49.50 281 ASP A N 1
ATOM 2281 C CA . ASP A 1 281 ? 3.343 -6.207 13.274 1.00 49.50 281 ASP A CA 1
ATOM 2282 C C . ASP A 1 281 ? 3.359 -7.756 13.220 1.00 49.50 281 ASP A C 1
ATOM 2284 O O . ASP A 1 281 ? 4.395 -8.410 13.321 1.00 49.50 281 ASP A O 1
ATOM 2288 N N . ASN A 1 282 ? 2.182 -8.395 13.129 1.00 48.41 282 ASN A N 1
ATOM 2289 C CA . ASN A 1 282 ? 2.061 -9.847 13.074 1.00 48.41 282 ASN A CA 1
ATOM 2290 C C . ASN A 1 282 ? 1.378 -10.288 11.766 1.00 48.41 282 ASN A C 1
ATOM 2292 O O . ASN A 1 282 ? 0.168 -10.112 11.604 1.00 48.41 282 ASN A O 1
ATOM 2296 N N . PRO A 1 283 ? 2.115 -10.950 10.853 1.00 46.06 283 PRO A N 1
ATOM 2297 C CA . PRO A 1 283 ? 1.629 -11.286 9.514 1.00 46.06 283 PRO A CA 1
ATOM 2298 C C . PRO A 1 283 ? 0.495 -12.310 9.488 1.00 46.06 283 PRO A C 1
ATOM 2300 O O . PRO A 1 283 ? -0.057 -12.577 8.430 1.00 46.06 283 PRO A O 1
ATOM 2303 N N . LYS A 1 284 ? 0.120 -12.899 10.629 1.00 45.91 284 LYS A N 1
ATOM 2304 C CA . LYS A 1 284 ? -1.073 -13.753 10.715 1.00 45.91 284 LYS A CA 1
ATOM 2305 C C . LYS A 1 284 ? -2.382 -12.965 10.605 1.00 45.91 284 LYS A C 1
ATOM 2307 O O . LYS A 1 284 ? -3.417 -13.580 10.371 1.00 45.91 284 LYS A O 1
ATOM 2312 N N . TYR A 1 285 ? -2.338 -11.644 10.757 1.00 53.50 285 TYR A N 1
ATOM 2313 C CA . TYR A 1 285 ? -3.501 -10.754 10.751 1.00 53.50 285 TYR A CA 1
ATOM 2314 C C . TYR A 1 285 ? -3.562 -9.920 9.462 1.00 53.50 285 TYR A C 1
ATOM 2316 O O . TYR A 1 285 ? -3.702 -8.702 9.499 1.00 53.50 285 TYR A O 1
ATOM 2324 N N . LEU A 1 286 ? -3.409 -10.575 8.300 1.00 51.03 286 LEU A N 1
ATOM 2325 C CA . LEU A 1 286 ? -3.373 -9.915 6.982 1.00 51.03 286 LEU A CA 1
ATOM 2326 C C . LEU A 1 286 ? -4.607 -9.047 6.709 1.00 51.03 286 LEU A C 1
ATOM 2328 O O . LEU A 1 286 ? -4.485 -8.004 6.077 1.00 51.03 286 LEU A O 1
ATOM 2332 N N . ALA A 1 287 ? -5.771 -9.459 7.211 1.00 58.03 287 ALA A N 1
ATOM 2333 C CA . ALA A 1 287 ? -7.016 -8.711 7.102 1.00 58.03 287 ALA A CA 1
ATOM 2334 C C . ALA A 1 287 ? -6.898 -7.322 7.744 1.00 58.03 287 ALA A C 1
ATOM 2336 O O . ALA A 1 287 ? -7.121 -6.298 7.100 1.00 58.03 287 ALA A O 1
ATOM 2337 N N . GLU A 1 288 ? -6.471 -7.275 9.006 1.00 67.81 288 GLU A N 1
ATOM 2338 C CA . GLU A 1 288 ? -6.281 -6.034 9.747 1.00 67.81 288 GLU A CA 1
ATOM 2339 C C . GLU A 1 288 ? -5.243 -5.121 9.088 1.00 67.81 288 GLU A C 1
ATOM 2341 O O . GLU A 1 288 ? -5.437 -3.903 9.016 1.00 67.81 288 GLU A O 1
ATOM 2346 N N . ILE A 1 289 ? -4.153 -5.691 8.570 1.00 58.41 289 ILE A N 1
ATOM 2347 C CA . ILE A 1 289 ? -3.125 -4.884 7.915 1.00 58.41 289 ILE A CA 1
ATOM 2348 C C . ILE A 1 289 ? -3.625 -4.347 6.561 1.00 58.41 289 ILE A C 1
ATOM 2350 O O . ILE A 1 289 ? -3.422 -3.170 6.244 1.00 58.41 289 ILE A O 1
ATOM 2354 N N . GLN A 1 290 ? -4.380 -5.148 5.804 1.00 63.06 290 GLN A N 1
ATOM 2355 C CA . GLN A 1 290 ? -5.028 -4.708 4.572 1.00 63.06 290 GLN A CA 1
ATOM 2356 C C . GLN A 1 290 ? -6.022 -3.567 4.833 1.00 63.06 290 GLN A C 1
ATOM 2358 O O . GLN A 1 290 ? -6.001 -2.568 4.113 1.00 63.06 290 GLN A O 1
ATOM 2363 N N . ILE A 1 291 ? -6.838 -3.653 5.888 1.00 76.00 291 ILE A N 1
ATOM 2364 C CA . ILE A 1 291 ? -7.755 -2.574 6.284 1.00 76.00 291 ILE A CA 1
ATOM 2365 C C . ILE A 1 291 ? -6.971 -1.284 6.570 1.00 76.00 291 ILE A C 1
ATOM 2367 O O . ILE A 1 291 ? -7.322 -0.223 6.054 1.00 76.00 291 ILE A O 1
ATOM 2371 N N . ILE A 1 292 ? -5.859 -1.356 7.312 1.00 74.25 292 ILE A N 1
ATOM 2372 C CA . ILE A 1 292 ? -4.998 -0.186 7.545 1.00 74.25 292 ILE A CA 1
ATOM 2373 C C . ILE A 1 292 ? -4.507 0.402 6.213 1.00 74.25 292 ILE A C 1
ATOM 2375 O O . ILE A 1 292 ? -4.552 1.620 6.038 1.00 74.25 292 ILE A O 1
ATOM 2379 N N . ARG A 1 293 ? -4.071 -0.424 5.252 1.00 63.94 293 ARG A N 1
ATOM 2380 C CA . ARG A 1 293 ? -3.620 0.040 3.924 1.00 63.94 293 ARG A CA 1
ATOM 2381 C C . ARG A 1 293 ? -4.715 0.768 3.150 1.00 63.94 293 ARG A C 1
ATOM 2383 O O . ARG A 1 293 ? -4.441 1.819 2.575 1.00 63.94 293 ARG A O 1
ATOM 2390 N N . TYR A 1 294 ? -5.946 0.266 3.169 1.00 70.00 294 TYR A N 1
ATOM 2391 C CA . TYR A 1 294 ? -7.069 0.965 2.543 1.00 70.00 294 TYR A CA 1
ATOM 2392 C C . TYR A 1 294 ? -7.340 2.316 3.204 1.00 70.00 294 TYR A C 1
ATOM 2394 O O . TYR A 1 294 ? -7.571 3.297 2.503 1.00 70.00 294 TYR A O 1
ATOM 2402 N N . GLY A 1 295 ? -7.205 2.407 4.529 1.00 75.62 295 GLY A N 1
ATOM 2403 C CA . GLY A 1 295 ? -7.278 3.680 5.247 1.00 75.62 295 GLY A CA 1
ATOM 2404 C C . GLY A 1 295 ? -6.254 4.704 4.750 1.00 75.62 295 GLY A C 1
ATOM 2405 O O . GLY A 1 295 ? -6.580 5.876 4.566 1.00 75.62 295 GLY A O 1
ATOM 2406 N N . ARG A 1 296 ? -5.025 4.252 4.469 1.00 76.75 296 ARG A N 1
ATOM 2407 C CA . ARG A 1 296 ? -3.962 5.086 3.882 1.00 76.75 296 ARG A CA 1
ATOM 2408 C C . ARG A 1 296 ? -4.342 5.593 2.491 1.00 76.75 296 ARG A C 1
ATOM 2410 O O . ARG A 1 296 ? -4.242 6.785 2.236 1.00 76.75 296 ARG A O 1
ATOM 2417 N N . ALA A 1 297 ? -4.830 4.712 1.620 1.00 64.88 297 ALA A N 1
ATOM 2418 C CA . ALA A 1 297 ? -5.251 5.090 0.271 1.00 64.88 297 ALA A CA 1
ATOM 2419 C C . ALA A 1 297 ? -6.449 6.061 0.282 1.00 64.88 297 ALA A C 1
ATOM 2421 O O . ALA A 1 297 ? -6.503 7.004 -0.507 1.00 64.88 297 ALA A O 1
ATOM 2422 N N . MET A 1 298 ? -7.380 5.890 1.227 1.00 82.06 298 MET A N 1
ATOM 2423 C CA . MET A 1 298 ? -8.530 6.784 1.389 1.00 82.06 298 MET A CA 1
ATOM 2424 C C . MET A 1 298 ? -8.130 8.217 1.762 1.00 82.06 298 MET A C 1
ATOM 2426 O O . MET A 1 298 ? -8.835 9.142 1.361 1.00 82.06 298 MET A O 1
ATOM 2430 N N . TYR A 1 299 ? -7.004 8.421 2.459 1.00 81.00 299 TYR A N 1
ATOM 2431 C CA . TYR A 1 299 ? -6.442 9.760 2.679 1.00 81.00 299 TYR A CA 1
ATOM 2432 C C . TYR A 1 299 ? -6.115 10.451 1.355 1.00 81.00 299 TYR A C 1
ATOM 2434 O O . TYR A 1 299 ? -6.569 11.564 1.098 1.00 81.00 299 TYR A O 1
ATOM 2442 N N . GLU A 1 300 ? -5.398 9.765 0.468 1.00 72.94 300 GLU A N 1
ATOM 2443 C CA . GLU A 1 300 ? -5.019 10.323 -0.830 1.00 72.94 300 GLU A CA 1
ATOM 2444 C C . GLU A 1 300 ? -6.245 10.619 -1.702 1.00 72.94 300 GLU A C 1
ATOM 2446 O O . GLU A 1 300 ? -6.344 11.685 -2.314 1.00 72.94 300 GLU A O 1
ATOM 2451 N N . TRP A 1 301 ? -7.215 9.702 -1.738 1.00 80.50 301 TRP A N 1
ATOM 2452 C CA . TRP A 1 301 ? -8.442 9.886 -2.517 1.00 80.50 301 TRP A CA 1
ATOM 2453 C C . TRP A 1 301 ? -9.299 11.035 -1.991 1.00 80.50 301 TRP A C 1
ATOM 2455 O O . TRP A 1 301 ? -9.948 11.718 -2.788 1.00 80.50 301 TRP A O 1
ATOM 2465 N N . TYR A 1 302 ? -9.288 11.269 -0.676 1.00 83.75 302 TYR A N 1
ATOM 2466 C CA . TYR A 1 302 ? -10.006 12.377 -0.056 1.00 83.75 302 TYR A CA 1
ATOM 2467 C C . TYR A 1 302 ? -9.469 13.715 -0.573 1.00 83.75 302 TYR A C 1
ATOM 2469 O O . TYR A 1 302 ? -10.238 14.538 -1.070 1.00 83.75 302 TYR A O 1
ATOM 2477 N N . TRP A 1 303 ? -8.145 13.883 -0.596 1.00 79.69 303 TRP A N 1
ATOM 2478 C CA . TRP A 1 303 ? -7.498 15.093 -1.117 1.00 79.69 303 TRP A CA 1
ATOM 2479 C C . TRP A 1 303 ? -7.583 15.246 -2.640 1.00 79.69 303 TRP A C 1
ATOM 2481 O O . TRP A 1 303 ? -7.541 16.361 -3.159 1.00 79.69 303 TRP A O 1
ATOM 2491 N N . GLN A 1 304 ? -7.786 14.148 -3.368 1.00 80.00 304 GLN A N 1
ATOM 2492 C CA . GLN A 1 304 ? -8.093 14.166 -4.802 1.00 80.00 304 GLN A CA 1
ATOM 2493 C C . GLN A 1 304 ? -9.575 14.444 -5.104 1.00 80.00 304 GLN A C 1
ATOM 2495 O O . GLN A 1 304 ? -9.963 14.475 -6.272 1.00 80.00 304 GLN A O 1
ATOM 2500 N N . ASN A 1 305 ? -10.416 14.642 -4.082 1.00 87.19 305 ASN A N 1
ATOM 2501 C CA . ASN A 1 305 ? -11.872 14.759 -4.198 1.00 87.19 305 ASN A CA 1
ATOM 2502 C C . ASN A 1 305 ? -12.538 13.546 -4.879 1.00 87.19 305 ASN A C 1
ATOM 2504 O O . ASN A 1 305 ? -13.636 13.655 -5.435 1.00 87.19 305 ASN A O 1
ATOM 2508 N N . ASN A 1 306 ? -11.908 12.369 -4.822 1.00 86.81 306 ASN A N 1
ATOM 2509 C CA . ASN A 1 306 ? -12.417 11.147 -5.438 1.00 86.81 306 ASN A CA 1
ATOM 2510 C C . ASN A 1 306 ? -13.394 10.414 -4.504 1.00 86.81 306 ASN A C 1
ATOM 2512 O O . ASN A 1 306 ? -13.186 9.276 -4.083 1.00 86.81 306 ASN A O 1
ATOM 2516 N N . THR A 1 307 ? -14.480 11.103 -4.157 1.00 92.25 307 THR A N 1
ATOM 2517 C CA . THR A 1 307 ? -15.483 10.617 -3.195 1.00 92.25 307 THR A CA 1
ATOM 2518 C C . THR A 1 307 ? -16.187 9.342 -3.659 1.00 92.25 307 THR A C 1
ATOM 2520 O O . THR A 1 307 ? -16.515 8.499 -2.828 1.00 92.25 307 THR A O 1
ATOM 2523 N N . ALA A 1 308 ? -16.373 9.168 -4.972 1.00 89.31 308 ALA A N 1
ATOM 2524 C CA . ALA A 1 308 ? -16.966 7.966 -5.554 1.00 89.31 308 ALA A CA 1
ATOM 2525 C C . ALA A 1 308 ? -16.105 6.722 -5.294 1.00 89.31 308 ALA A C 1
ATOM 2527 O O . ALA A 1 308 ? -16.633 5.707 -4.849 1.00 89.31 308 ALA A O 1
ATOM 2528 N N . LEU A 1 309 ? -14.784 6.822 -5.490 1.00 83.19 309 LEU A N 1
ATOM 2529 C CA . LEU A 1 309 ? -13.871 5.709 -5.232 1.00 83.19 309 LEU A CA 1
ATOM 2530 C C . LEU A 1 309 ? -13.813 5.354 -3.742 1.00 83.19 309 LEU A C 1
ATOM 2532 O O . LEU A 1 309 ? -13.812 4.177 -3.400 1.00 83.19 309 LEU A O 1
ATOM 2536 N N . ILE A 1 310 ? -13.813 6.352 -2.851 1.00 80.19 310 ILE A N 1
ATOM 2537 C CA . ILE A 1 310 ? -13.839 6.110 -1.397 1.00 80.19 310 ILE A CA 1
ATOM 2538 C C . ILE A 1 310 ? -15.076 5.295 -1.012 1.00 80.19 310 ILE A C 1
ATOM 2540 O O . ILE A 1 310 ? -14.954 4.317 -0.279 1.00 80.19 310 ILE A O 1
ATOM 2544 N N . LYS A 1 311 ? -16.250 5.688 -1.518 1.00 92.44 311 LYS A N 1
ATOM 2545 C CA . LYS A 1 311 ? -17.528 5.009 -1.270 1.00 92.44 311 LYS A CA 1
ATOM 2546 C C . LYS A 1 311 ? -17.526 3.580 -1.805 1.00 92.44 311 LYS A C 1
ATOM 2548 O O . LYS A 1 311 ? -17.817 2.653 -1.059 1.00 92.44 311 LYS A O 1
ATOM 2553 N N . GLU A 1 312 ? -17.125 3.403 -3.062 1.00 83.06 312 GLU A N 1
ATOM 2554 C CA . GLU A 1 312 ? -17.049 2.093 -3.714 1.00 83.06 312 GLU A CA 1
ATOM 2555 C C . GLU A 1 312 ? -16.132 1.132 -2.944 1.00 83.06 312 GLU A C 1
ATOM 2557 O O . GLU A 1 312 ? -16.538 0.031 -2.580 1.00 83.06 312 GLU A O 1
ATOM 2562 N N . GLN A 1 313 ? -14.903 1.561 -2.643 1.00 82.31 313 GLN A N 1
ATOM 2563 C CA . GLN A 1 313 ? -13.934 0.714 -1.946 1.00 82.31 313 GLN A CA 1
ATOM 2564 C C . GLN A 1 313 ? -14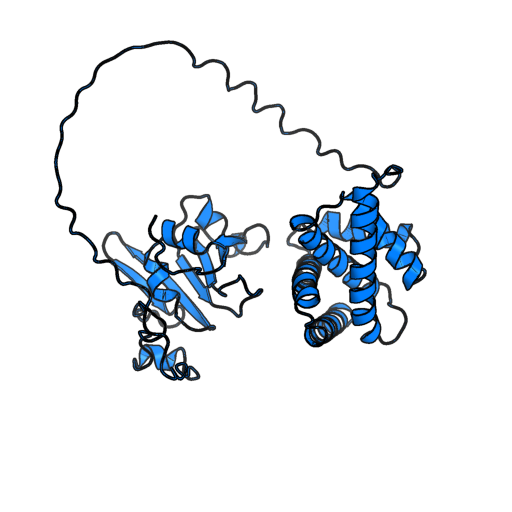.349 0.439 -0.499 1.00 82.31 313 GLN A C 1
ATOM 2566 O O . GLN A 1 313 ? -14.131 -0.664 -0.006 1.00 82.31 313 GLN A O 1
ATOM 2571 N N . PHE A 1 314 ? -14.971 1.409 0.176 1.00 88.31 314 PHE A N 1
ATOM 2572 C CA . PHE A 1 314 ? -15.524 1.191 1.507 1.00 88.31 314 PHE A CA 1
ATOM 2573 C C . PHE A 1 314 ? -16.650 0.148 1.489 1.00 88.31 314 PHE A C 1
ATOM 2575 O O . PHE A 1 314 ? -16.605 -0.779 2.292 1.00 88.31 314 PHE A O 1
ATOM 2582 N N . SER A 1 315 ? -17.602 0.242 0.552 1.00 87.75 315 SER A N 1
ATOM 2583 C CA . SER A 1 315 ? -18.679 -0.750 0.415 1.00 87.75 315 SER A CA 1
ATOM 2584 C C . SER A 1 315 ? -18.114 -2.153 0.202 1.00 87.75 315 SER A C 1
ATOM 2586 O O . SER A 1 315 ? -18.493 -3.074 0.916 1.00 87.75 315 SER A O 1
ATOM 2588 N N . HIS A 1 316 ? -17.146 -2.309 -0.709 1.00 80.00 316 HIS A N 1
ATOM 2589 C CA . HIS A 1 316 ? -16.513 -3.606 -0.962 1.00 80.00 316 HIS A CA 1
ATOM 2590 C C . HIS A 1 316 ? -15.811 -4.179 0.275 1.00 80.00 316 HIS A C 1
ATOM 2592 O O . HIS A 1 316 ? -15.837 -5.388 0.489 1.00 80.00 316 HIS A O 1
ATOM 2598 N N . LEU A 1 317 ? -15.173 -3.331 1.088 1.00 76.75 317 LEU A N 1
ATOM 2599 C CA . LEU A 1 317 ? -14.530 -3.767 2.327 1.00 76.75 317 LEU A CA 1
ATOM 2600 C C . LEU A 1 317 ? -15.548 -4.228 3.361 1.00 76.75 317 LEU A C 1
ATOM 2602 O O . LEU A 1 317 ? -15.334 -5.258 3.992 1.00 76.75 317 LEU A O 1
ATOM 2606 N N . ILE A 1 318 ? -16.637 -3.483 3.540 1.00 84.44 318 ILE A N 1
ATOM 2607 C CA . ILE A 1 318 ? -17.688 -3.878 4.476 1.00 84.44 318 ILE A CA 1
ATOM 2608 C C . ILE A 1 318 ? -18.301 -5.206 4.040 1.00 84.44 318 ILE A C 1
ATOM 2610 O O . ILE A 1 318 ? -18.334 -6.127 4.849 1.00 84.44 318 ILE A O 1
ATOM 2614 N N . ASP A 1 319 ? -18.670 -5.354 2.768 1.00 76.88 319 ASP A N 1
ATOM 2615 C CA . ASP A 1 319 ? -19.224 -6.610 2.249 1.00 76.88 319 ASP A CA 1
ATOM 2616 C C . ASP A 1 319 ? -18.244 -7.783 2.457 1.00 76.88 319 ASP A C 1
ATOM 2618 O O . ASP A 1 319 ? -18.629 -8.852 2.913 1.00 76.88 319 ASP A O 1
ATOM 2622 N N . HIS A 1 320 ? -16.944 -7.571 2.221 1.00 73.38 320 HIS A N 1
ATOM 2623 C CA . HIS A 1 320 ? -15.933 -8.620 2.370 1.00 73.38 320 HIS A CA 1
ATOM 2624 C C . HIS A 1 320 ? -15.672 -9.050 3.825 1.00 73.38 320 HIS A C 1
ATOM 2626 O O . HIS A 1 320 ? -15.347 -10.211 4.066 1.00 73.38 320 HIS A O 1
ATOM 2632 N N . TYR A 1 321 ? -15.758 -8.122 4.783 1.00 65.00 321 TYR A N 1
ATOM 2633 C CA . TYR A 1 321 ? -15.378 -8.353 6.183 1.00 65.00 321 TYR A CA 1
ATOM 2634 C C . TYR A 1 321 ? -16.570 -8.541 7.135 1.00 65.00 321 TYR A C 1
ATOM 2636 O O . TYR A 1 321 ? -16.361 -8.722 8.339 1.00 65.00 321 TYR A O 1
ATOM 2644 N N . THR A 1 322 ? -17.803 -8.488 6.623 1.00 63.62 322 THR A N 1
ATOM 2645 C CA . THR A 1 322 ? -19.032 -8.680 7.415 1.00 63.62 322 THR A CA 1
ATOM 2646 C C . THR A 1 322 ? -19.875 -9.899 7.012 1.00 63.62 322 THR A C 1
ATOM 2648 O O . THR A 1 322 ? -20.766 -10.257 7.787 1.00 63.62 322 THR A O 1
ATOM 2651 N N . ASP A 1 323 ? -19.561 -10.564 5.890 1.00 49.19 323 ASP A N 1
ATOM 2652 C CA . ASP A 1 323 ? -20.119 -11.868 5.466 1.00 49.19 323 ASP A CA 1
ATOM 2653 C C . ASP A 1 323 ? -19.513 -13.074 6.220 1.00 49.19 323 ASP A C 1
ATOM 2655 O O . ASP A 1 323 ? -20.272 -14.025 6.534 1.00 49.19 323 ASP A O 1
#

Sequence (323 aa):
MEELIPNPGNCLASRKLLEEDGHILWAWREKPLMPSDSGWRFLSDKDTDLTILPEERMLMVSLNEIFEIEPMVAGIYWYPIGADFQFFSQVDNKHFVYNDSFDKVELASSLDRIPSDSEVFKAHFPQYKPPKVSGKQEKVLIARVPEIKPTKKKAKEDTEETAEAKDLDNKRDQASKHTYIPSIDDTVTLSGAELKLLADAKEEVEGVLKLWQSELKGQPDNNELYVITGLLLGYLGIRNIEVPLEWATRRNLIVNTFYQAYQVSQEKTKLYIESYENRRDNPKYLAEIQIIRYGRAMYEWYWQNNTALIKEQFSHLIDHYTD

Foldseek 3Di:
DDDLDPLLAKEKEFQCLQPVLFAWFKWAAADALDPRYLRIYTYGPPDDPVRVQDPVGIDIDGVVSVCVSPVLVLQCSLPDHQQIWTWDDDPPDTFIAGPPPRHTAGGASDLVRHVCVDPVNCVRCVPDDRDPCPDDDDDDDDDDDDDDDDDDDDDDDDDDDDDDDPDDPPPPPPPPDDPDDDDLPDPDDDDPVLVVLLVVLLVLLVVLVVLLVVLDPDQDDLQLLLLNLLLLLLQVVLCCVVRNDDPSSSLVSSLVCCCVVRVDHSVSSVVSNVVLVVPCPPSVPVLSVVSSSLSNSLNVCVVVVVSVVSNVVSNVNCVVRVD